Protein AF-A0A183HLI8-F1 (afdb_monomer)

Secondary structure (DSSP, 8-state):
--TTGGG---GGGS-EEGGGSTTGGG-TTT-BTTB--EE-HHHHHHHHHHHHHHHHTTHHHHHHHH-TTPPEEEEEETHHHHHHHHHHHHHTTT-SSEEEEEES--TTSB-GGGHHHHHTTEEEE--TT-SGGG--HHHHHHHHHHHHHHHHH--S-HHHHHHHHHHHHHH--TTS-----

Radius of gyration: 20.66 Å; Cα contacts (8 Å, |Δi|>4): 224; chains: 1; bounding box: 49×34×58 Å

Structure (mmCIF, N/CA/C/O backbone):
data_AF-A0A183HLI8-F1
#
_entry.id   AF-A0A183HLI8-F1
#
loop_
_atom_site.group_PDB
_atom_site.id
_atom_site.type_symbol
_atom_site.label_atom_id
_atom_site.label_alt_id
_atom_site.label_comp_id
_atom_site.label_asym_id
_atom_site.label_entity_id
_atom_site.label_seq_id
_atom_site.pdbx_PDB_ins_code
_atom_site.Cartn_x
_atom_site.Cartn_y
_atom_site.Cartn_z
_atom_site.occupancy
_atom_site.B_iso_or_equiv
_atom_site.auth_seq_id
_atom_site.auth_comp_id
_atom_site.auth_asym_id
_atom_site.auth_atom_id
_atom_site.pdbx_PDB_model_num
ATOM 1 N N . MET A 1 1 ? 21.927 22.792 -11.423 1.00 35.34 1 MET A N 1
ATOM 2 C CA . MET A 1 1 ? 20.617 22.251 -11.004 1.00 35.34 1 MET A CA 1
ATOM 3 C C . MET A 1 1 ? 20.272 21.190 -12.024 1.00 35.34 1 MET A C 1
ATOM 5 O O . MET A 1 1 ? 19.691 21.503 -13.055 1.00 35.34 1 MET A O 1
ATOM 9 N N . ASP A 1 2 ? 20.760 19.976 -11.787 1.00 31.62 2 ASP A N 1
ATOM 10 C CA . ASP A 1 2 ? 20.717 18.895 -12.766 1.00 31.62 2 ASP A CA 1
ATOM 11 C C . ASP A 1 2 ? 19.535 17.979 -12.464 1.00 31.62 2 ASP A C 1
ATOM 13 O O . ASP A 1 2 ? 19.617 17.112 -11.602 1.00 31.62 2 ASP A O 1
ATOM 17 N N . ALA A 1 3 ? 18.453 18.131 -13.229 1.00 35.38 3 ALA A N 1
ATOM 18 C CA . ALA A 1 3 ? 17.281 17.248 -13.188 1.00 35.38 3 ALA A CA 1
ATOM 19 C C . ALA A 1 3 ? 17.584 15.791 -13.614 1.00 35.38 3 ALA A C 1
ATOM 21 O O . ALA A 1 3 ? 16.695 14.948 -13.629 1.00 35.38 3 ALA A O 1
ATOM 22 N N . ILE A 1 4 ? 18.832 15.494 -13.993 1.00 35.59 4 ILE A N 1
ATOM 23 C CA . ILE A 1 4 ? 19.290 14.172 -14.441 1.00 35.59 4 ILE A CA 1
ATOM 24 C C . ILE A 1 4 ? 20.000 13.418 -13.306 1.00 35.59 4 ILE A C 1
ATOM 26 O O . ILE A 1 4 ? 20.022 12.190 -13.324 1.00 35.59 4 ILE A O 1
ATOM 30 N N . ASN A 1 5 ? 20.520 14.122 -12.292 1.00 34.91 5 ASN A N 1
ATOM 31 C CA . ASN A 1 5 ? 21.177 13.482 -11.150 1.00 34.91 5 ASN A CA 1
ATOM 32 C C . ASN A 1 5 ? 20.204 13.133 -10.010 1.00 34.91 5 ASN A C 1
ATOM 34 O O . ASN A 1 5 ? 20.600 12.451 -9.082 1.00 34.91 5 ASN A O 1
ATOM 38 N N . ASP A 1 6 ? 18.932 13.536 -10.107 1.00 37.25 6 ASP A N 1
ATOM 39 C CA . ASP A 1 6 ? 17.865 13.221 -9.133 1.00 37.25 6 ASP A CA 1
ATOM 40 C C . ASP A 1 6 ? 17.153 11.879 -9.438 1.00 37.25 6 ASP A C 1
ATOM 42 O O . ASP A 1 6 ? 16.153 11.507 -8.833 1.00 37.25 6 ASP A O 1
ATOM 46 N N . LEU A 1 7 ? 17.661 11.147 -10.437 1.00 38.25 7 LEU A N 1
ATOM 47 C CA . LEU A 1 7 ? 17.292 9.761 -10.748 1.00 38.25 7 LEU A CA 1
ATOM 48 C C . LEU A 1 7 ? 18.302 8.757 -10.176 1.00 38.25 7 LEU A C 1
ATOM 50 O O . LEU A 1 7 ? 18.148 7.550 -10.407 1.00 38.25 7 LEU A O 1
ATOM 54 N N . SER A 1 8 ? 19.319 9.214 -9.426 1.00 30.92 8 SER A N 1
ATOM 55 C CA . SER A 1 8 ? 19.922 8.343 -8.424 1.00 30.92 8 SER A CA 1
ATOM 56 C C . SER A 1 8 ? 18.816 8.048 -7.426 1.00 30.92 8 SER A C 1
ATOM 58 O O . SER A 1 8 ? 18.490 8.840 -6.552 1.00 30.92 8 SER A O 1
ATOM 60 N N . LEU A 1 9 ? 18.158 6.919 -7.653 1.00 40.84 9 LEU A N 1
ATOM 61 C CA . LEU A 1 9 ? 17.373 6.229 -6.657 1.00 40.84 9 LEU A CA 1
ATOM 62 C C . LEU A 1 9 ? 18.321 5.915 -5.498 1.00 40.84 9 LEU A C 1
ATOM 64 O O . LEU A 1 9 ? 18.858 4.811 -5.428 1.00 40.84 9 LEU A O 1
ATOM 68 N N . ASP A 1 10 ? 18.591 6.913 -4.662 1.00 38.09 10 ASP A N 1
ATOM 69 C CA . ASP A 1 10 ? 19.191 6.706 -3.360 1.00 38.09 10 ASP A CA 1
ATOM 70 C C . ASP A 1 10 ? 18.295 5.703 -2.634 1.00 38.09 10 ASP A C 1
ATOM 72 O O . ASP A 1 10 ? 17.064 5.729 -2.769 1.00 38.09 10 ASP A O 1
ATOM 76 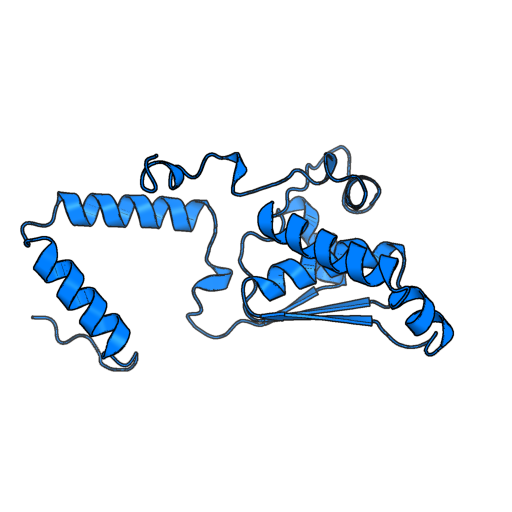N N . ASP A 1 11 ? 18.911 4.776 -1.904 1.00 46.59 11 ASP A N 1
ATOM 77 C CA . ASP A 1 11 ? 18.230 3.654 -1.249 1.00 46.59 11 ASP A CA 1
ATOM 78 C C . ASP A 1 11 ? 17.095 4.104 -0.291 1.00 46.59 11 ASP A C 1
ATOM 80 O O . ASP A 1 11 ? 16.230 3.308 0.075 1.00 46.59 11 ASP A O 1
ATOM 84 N N . GLU A 1 12 ? 17.013 5.402 0.030 1.00 48.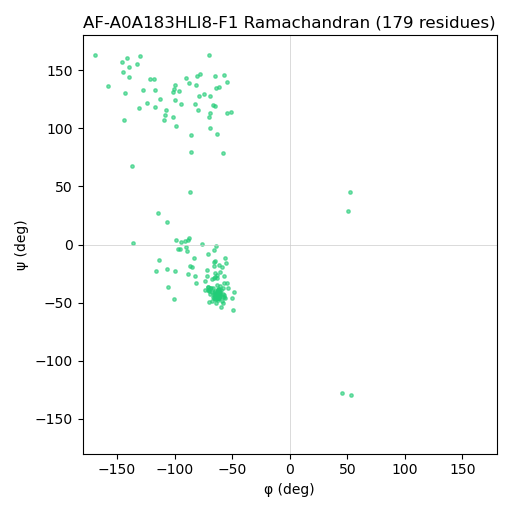03 12 GLU A N 1
ATOM 85 C CA . GLU A 1 12 ? 15.907 6.060 0.741 1.00 48.03 12 GLU A CA 1
ATOM 86 C C . GLU A 1 12 ? 14.565 6.086 -0.022 1.00 48.03 12 GLU A C 1
ATOM 88 O O . GLU A 1 12 ? 13.505 6.296 0.579 1.00 48.03 12 GLU A O 1
ATOM 93 N N . ALA A 1 13 ? 14.562 5.877 -1.343 1.00 50.50 13 ALA A N 1
ATOM 94 C CA . ALA A 1 13 ? 13.355 6.008 -2.160 1.00 50.50 13 ALA A CA 1
ATOM 95 C C . ALA A 1 13 ? 12.337 4.870 -1.947 1.00 50.50 13 ALA A C 1
ATOM 97 O O . ALA A 1 13 ? 11.146 5.056 -2.222 1.00 50.50 13 ALA A O 1
ATOM 98 N N . PHE A 1 14 ? 12.767 3.702 -1.455 1.00 54.75 14 PHE A N 1
ATOM 99 C CA . PHE A 1 14 ? 11.967 2.479 -1.589 1.00 54.75 14 PHE A CA 1
ATOM 100 C C . PHE A 1 14 ? 11.418 1.865 -0.307 1.00 54.75 14 PHE A C 1
ATOM 102 O O . PHE A 1 14 ? 10.484 1.067 -0.407 1.00 54.75 14 PHE A O 1
ATOM 109 N N . SER A 1 15 ? 11.874 2.253 0.884 1.00 57.59 15 SER A N 1
ATOM 110 C CA . SER A 1 15 ? 11.249 1.752 2.113 1.00 57.59 15 SER A CA 1
ATOM 111 C C . SER A 1 15 ? 11.488 2.629 3.336 1.00 57.59 15 SER A C 1
ATOM 113 O O . SER A 1 15 ? 12.610 3.057 3.572 1.00 57.59 15 SER A O 1
ATOM 115 N N . ILE A 1 16 ? 10.432 2.849 4.120 1.00 58.44 16 ILE A N 1
ATOM 116 C CA . ILE A 1 16 ? 10.491 3.288 5.516 1.00 58.44 16 ILE A CA 1
ATOM 117 C C . ILE A 1 16 ? 10.304 2.046 6.388 1.00 58.44 16 ILE A C 1
ATOM 119 O O . ILE A 1 16 ? 9.451 1.204 6.101 1.00 58.44 16 ILE A O 1
ATOM 123 N N . ASP A 1 17 ? 11.106 1.953 7.436 1.00 65.50 17 ASP A N 1
ATOM 124 C CA . ASP A 1 17 ? 10.947 0.981 8.509 1.00 65.50 17 ASP A CA 1
ATOM 125 C C . ASP A 1 17 ? 9.689 1.311 9.333 1.00 65.50 17 ASP A C 1
ATOM 127 O O . ASP A 1 17 ? 9.487 2.457 9.745 1.00 65.50 17 ASP A O 1
ATOM 131 N N . VAL A 1 18 ? 8.814 0.322 9.525 1.00 70.50 18 VAL A N 1
ATOM 132 C CA . VAL A 1 18 ? 7.612 0.452 10.358 1.00 70.50 18 VAL A CA 1
ATOM 133 C C . VAL A 1 18 ? 7.981 0.876 11.773 1.00 70.50 18 VAL A C 1
ATOM 135 O O . VAL A 1 18 ? 7.249 1.684 12.346 1.00 70.50 18 VAL A O 1
ATOM 138 N N . ASP A 1 19 ? 9.137 0.449 12.279 1.00 67.62 19 ASP A N 1
ATOM 139 C CA . ASP A 1 19 ? 9.614 0.775 13.624 1.00 67.62 19 ASP A CA 1
ATOM 140 C C . ASP A 1 19 ? 9.894 2.282 13.769 1.00 67.62 19 ASP A C 1
ATOM 142 O O . ASP A 1 19 ? 9.791 2.857 14.856 1.00 67.62 19 ASP A O 1
ATOM 146 N N . GLN A 1 20 ? 10.167 2.971 12.655 1.00 71.12 20 GLN A N 1
ATOM 147 C CA . GLN A 1 20 ? 10.309 4.427 12.621 1.00 71.12 20 GLN A CA 1
ATOM 148 C C . GLN A 1 20 ? 8.971 5.172 12.480 1.00 71.12 20 GLN A C 1
ATOM 150 O O . GLN A 1 20 ? 8.910 6.374 12.767 1.00 71.12 20 GLN A O 1
ATOM 155 N N . ASP A 1 21 ? 7.892 4.522 12.025 1.00 80.38 21 ASP A N 1
ATOM 156 C CA . ASP A 1 21 ? 6.598 5.189 11.865 1.00 80.38 21 ASP A CA 1
ATOM 157 C C . ASP A 1 21 ? 5.834 5.258 13.199 1.00 80.38 21 ASP A C 1
ATOM 159 O O . ASP A 1 21 ? 5.470 4.228 13.749 1.00 80.38 21 ASP A O 1
ATOM 163 N N . PRO A 1 22 ? 5.473 6.452 13.703 1.00 77.75 22 PRO A N 1
ATOM 164 C CA . PRO A 1 22 ? 4.886 6.625 15.033 1.00 77.75 22 PRO A CA 1
ATOM 165 C C . PRO A 1 22 ? 3.496 5.997 15.230 1.00 77.75 22 PRO A C 1
ATOM 167 O O . PRO A 1 22 ? 3.030 5.939 16.371 1.00 77.75 22 PRO A O 1
ATOM 170 N N . ILE A 1 23 ? 2.791 5.625 14.153 1.00 80.56 23 ILE A N 1
ATOM 171 C CA . ILE A 1 23 ? 1.462 5.000 14.227 1.00 80.56 23 ILE A CA 1
ATOM 172 C C . ILE A 1 23 ? 1.591 3.489 14.035 1.00 80.56 23 ILE A C 1
ATOM 174 O O . ILE A 1 23 ? 1.008 2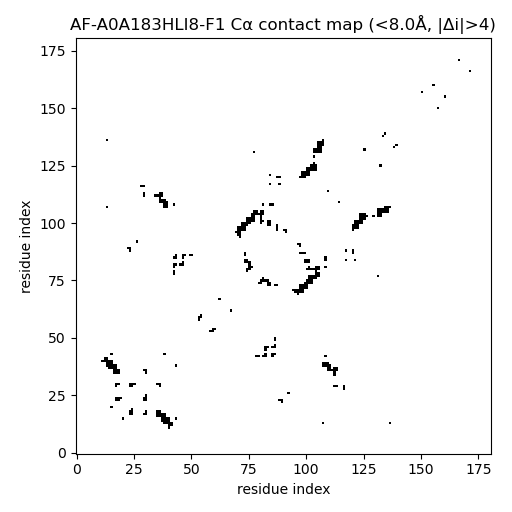.729 14.809 1.00 80.56 23 ILE A O 1
ATOM 178 N N . LEU A 1 24 ? 2.348 3.057 13.025 1.00 80.62 24 LEU A N 1
ATOM 179 C CA . LEU A 1 24 ? 2.529 1.635 12.739 1.00 80.62 24 LEU A CA 1
ATOM 180 C C . LEU A 1 24 ? 3.451 0.944 13.753 1.00 80.62 24 LEU A C 1
ATOM 182 O O . LEU A 1 24 ? 3.168 -0.199 14.088 1.00 80.62 24 LEU A O 1
ATOM 186 N N . CYS A 1 25 ? 4.450 1.626 14.326 1.00 77.31 25 CYS A N 1
ATOM 187 C CA . CYS A 1 25 ? 5.311 1.059 15.377 1.00 77.31 25 CYS A CA 1
ATOM 188 C C . CYS A 1 25 ? 4.563 0.744 16.678 1.00 77.31 25 CYS A C 1
ATOM 190 O O . CYS A 1 25 ? 5.074 0.069 17.553 1.00 77.31 25 CYS A O 1
ATOM 192 N N . ARG A 1 26 ? 3.339 1.255 16.852 1.00 78.25 26 ARG A N 1
ATOM 193 C CA . ARG A 1 26 ? 2.497 0.929 18.017 1.00 78.25 26 ARG A CA 1
ATOM 194 C C . ARG A 1 26 ? 1.615 -0.288 17.779 1.00 78.25 26 ARG A C 1
ATOM 196 O O . ARG A 1 26 ? 0.819 -0.654 18.640 1.00 78.25 26 ARG A O 1
ATOM 203 N N . ASP A 1 27 ? 1.678 -0.856 16.583 1.00 81.56 27 ASP A N 1
ATOM 204 C CA . ASP A 1 27 ? 0.879 -2.001 16.206 1.00 81.56 27 ASP A CA 1
ATOM 205 C C . ASP A 1 27 ? 1.587 -3.282 16.633 1.00 81.56 27 ASP A C 1
ATOM 207 O O . ASP A 1 27 ? 2.380 -3.817 15.875 1.00 81.56 27 ASP A O 1
ATOM 211 N N . GLU A 1 28 ? 1.268 -3.815 17.812 1.00 76.75 28 GLU A N 1
ATOM 212 C CA . GLU A 1 28 ? 1.884 -5.048 18.348 1.00 76.75 28 GLU A CA 1
ATOM 213 C C . GLU A 1 28 ? 1.776 -6.267 17.403 1.00 76.75 28 GLU A C 1
ATOM 215 O O . GLU A 1 28 ? 2.461 -7.269 17.588 1.00 76.75 28 GLU A O 1
ATOM 220 N N . LYS A 1 29 ? 0.891 -6.219 16.393 1.00 81.44 29 LYS A N 1
ATOM 221 C CA . LYS A 1 29 ? 0.750 -7.284 15.386 1.00 81.44 29 LYS A CA 1
ATOM 222 C C . LYS A 1 29 ? 1.701 -7.122 14.198 1.00 81.44 29 LYS A C 1
ATOM 224 O O . LYS A 1 29 ? 1.865 -8.078 13.444 1.00 81.44 29 LYS A O 1
ATOM 229 N N . LEU A 1 30 ? 2.252 -5.927 13.991 1.00 77.12 30 LEU A N 1
ATOM 230 C CA . LEU A 1 30 ? 3.270 -5.628 12.978 1.00 77.12 30 LEU A CA 1
ATOM 231 C C . LEU A 1 30 ? 4.655 -5.445 13.613 1.00 77.12 30 LEU A C 1
ATOM 233 O O . LEU A 1 30 ? 5.637 -5.881 13.028 1.00 77.12 30 LEU A O 1
ATOM 237 N N . ASP A 1 31 ? 4.718 -4.846 14.799 1.00 69.50 31 ASP A N 1
ATOM 238 C CA . ASP A 1 31 ? 5.923 -4.625 15.595 1.00 69.50 31 ASP A CA 1
ATOM 239 C C . ASP A 1 31 ? 6.207 -5.863 16.458 1.00 69.50 31 ASP A C 1
ATOM 241 O O . ASP A 1 31 ? 5.833 -5.954 17.631 1.00 69.50 31 ASP A O 1
ATOM 245 N N . THR A 1 32 ? 6.798 -6.883 15.830 1.00 69.00 32 THR A N 1
ATOM 246 C CA . THR A 1 32 ? 7.326 -8.046 16.553 1.00 69.00 32 THR A CA 1
ATOM 247 C C . THR A 1 32 ? 8.842 -7.915 16.689 1.00 69.00 32 THR A C 1
ATOM 249 O O . THR A 1 32 ? 9.505 -7.734 15.668 1.00 69.00 32 THR A O 1
ATOM 252 N N . PRO A 1 33 ? 9.423 -8.106 17.890 1.00 63.09 33 PRO A N 1
ATOM 253 C CA . PRO A 1 33 ? 10.838 -7.817 18.163 1.00 63.09 33 PRO A CA 1
ATOM 254 C C . PRO A 1 33 ? 11.830 -8.642 17.330 1.00 63.09 33 PRO A C 1
ATOM 256 O O . PRO A 1 33 ? 12.996 -8.277 17.217 1.00 63.09 33 PRO A O 1
ATOM 259 N N . ASP A 1 34 ? 11.370 -9.743 16.733 1.00 66.94 34 ASP A N 1
ATOM 260 C CA . ASP A 1 34 ? 12.188 -10.632 15.910 1.00 66.94 34 ASP A CA 1
ATOM 261 C C . ASP A 1 34 ? 12.067 -10.353 14.397 1.00 66.94 34 ASP A C 1
ATOM 263 O O . ASP A 1 34 ? 12.740 -11.018 13.603 1.00 66.94 34 ASP A O 1
ATOM 267 N N . LYS A 1 35 ? 11.199 -9.423 13.958 1.00 69.44 35 LYS A N 1
ATOM 268 C CA . LYS A 1 35 ? 10.926 -9.180 12.529 1.00 69.44 35 LYS A CA 1
ATOM 269 C C . LYS A 1 35 ? 10.685 -7.704 12.204 1.00 69.44 35 LYS A C 1
ATOM 271 O O . LYS A 1 35 ? 9.590 -7.192 12.399 1.00 69.44 35 LYS A O 1
ATOM 276 N N . GLU A 1 36 ? 11.668 -7.086 11.557 1.00 75.62 36 GLU A N 1
ATOM 277 C CA . GLU A 1 36 ? 11.563 -5.732 10.997 1.00 75.62 36 GLU A CA 1
ATOM 278 C C . GLU A 1 36 ? 10.558 -5.700 9.827 1.00 75.62 36 GLU A C 1
ATOM 280 O O . GLU A 1 36 ? 10.728 -6.390 8.806 1.00 75.62 36 GLU A O 1
ATOM 285 N N . VAL A 1 37 ? 9.495 -4.901 9.947 1.00 83.00 37 VAL A N 1
ATOM 286 C CA . VAL A 1 37 ? 8.532 -4.675 8.860 1.00 83.00 37 VAL A CA 1
ATOM 287 C C . VAL A 1 37 ? 8.909 -3.398 8.117 1.00 83.00 37 VAL A C 1
ATOM 289 O O . VAL A 1 37 ? 9.126 -2.354 8.707 1.00 83.00 37 VAL A O 1
ATOM 292 N N . ARG A 1 38 ? 8.948 -3.442 6.784 1.00 83.12 38 ARG A N 1
ATOM 293 C CA . ARG A 1 38 ? 9.292 -2.288 5.940 1.00 83.12 38 ARG A CA 1
ATOM 294 C C . ARG A 1 38 ? 8.153 -1.986 4.981 1.00 83.12 38 ARG A C 1
ATOM 296 O O . ARG A 1 38 ? 7.531 -2.905 4.461 1.00 83.12 38 ARG A O 1
ATOM 303 N N . VAL A 1 39 ? 7.883 -0.714 4.712 1.00 86.38 39 VAL A N 1
ATOM 304 C CA . VAL A 1 39 ? 6.793 -0.261 3.828 1.00 86.38 39 VAL A CA 1
ATOM 305 C C . VAL A 1 39 ? 7.277 0.783 2.834 1.00 86.38 39 VAL A C 1
ATOM 307 O O . VAL A 1 39 ? 8.231 1.502 3.105 1.00 86.38 39 VAL A O 1
ATOM 310 N N . HIS A 1 40 ? 6.615 0.932 1.687 1.00 86.00 40 HIS A N 1
ATOM 311 C CA . HIS A 1 40 ? 7.042 1.913 0.685 1.00 86.00 40 HIS A CA 1
ATOM 312 C C . HIS A 1 40 ? 6.922 3.361 1.194 1.00 86.00 40 HIS A C 1
ATOM 314 O O . HIS A 1 40 ? 5.817 3.867 1.411 1.00 86.00 40 HIS A O 1
ATOM 320 N N . CYS A 1 41 ? 8.051 4.077 1.256 1.00 84.81 41 CYS A N 1
ATOM 321 C CA . CYS A 1 41 ? 8.167 5.438 1.797 1.00 84.81 41 CYS A CA 1
ATOM 322 C C . CYS A 1 41 ? 7.115 6.412 1.238 1.00 84.81 41 CYS A C 1
ATOM 324 O O . CYS A 1 41 ? 6.319 7.000 1.975 1.00 84.81 41 CYS A O 1
ATOM 326 N N . GLY A 1 42 ? 7.070 6.542 -0.093 1.00 86.00 42 GLY A N 1
ATOM 327 C CA . GLY A 1 42 ? 6.133 7.444 -0.768 1.00 86.00 42 GLY A CA 1
ATOM 328 C C . GLY A 1 42 ? 4.661 7.111 -0.504 1.00 86.00 42 GLY A C 1
ATOM 329 O O . GLY A 1 42 ? 3.870 8.009 -0.225 1.00 86.00 42 GLY A O 1
ATOM 330 N N . MET A 1 43 ? 4.294 5.824 -0.521 1.00 91.06 43 MET A N 1
ATOM 331 C CA . MET A 1 43 ? 2.912 5.395 -0.302 1.00 91.06 43 MET A CA 1
ATOM 332 C C . MET A 1 43 ? 2.485 5.611 1.150 1.00 91.06 43 MET A C 1
ATOM 334 O O . MET A 1 43 ? 1.365 6.065 1.382 1.00 91.06 43 MET A O 1
ATOM 338 N N . LEU A 1 44 ? 3.377 5.357 2.115 1.00 90.06 44 LEU A N 1
ATOM 339 C CA . LEU A 1 44 ? 3.119 5.625 3.530 1.00 90.06 44 LEU A CA 1
ATOM 340 C C . LEU A 1 44 ? 2.897 7.123 3.770 1.00 90.06 44 LEU A C 1
ATOM 342 O O . LEU A 1 44 ? 1.926 7.506 4.423 1.00 90.06 44 LEU A O 1
ATOM 346 N N . ARG A 1 45 ? 3.743 7.988 3.192 1.00 90.81 45 ARG A N 1
ATOM 347 C CA .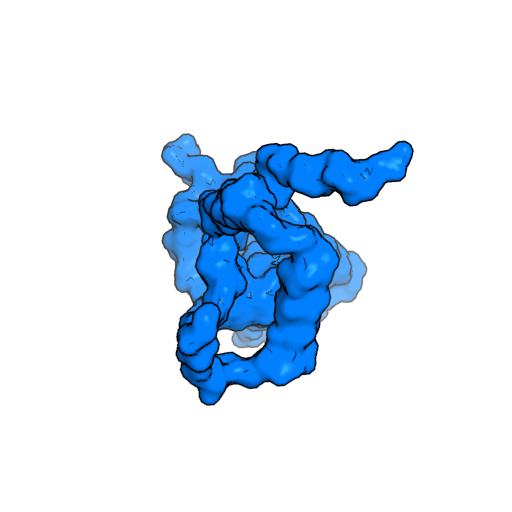 ARG A 1 45 ? 3.567 9.449 3.273 1.00 90.81 45 ARG A CA 1
ATOM 348 C C . ARG A 1 45 ? 2.214 9.888 2.709 1.00 90.81 45 ARG A C 1
ATOM 350 O O . ARG A 1 45 ? 1.519 10.674 3.352 1.00 90.81 45 ARG A O 1
ATOM 357 N N . SER A 1 46 ? 1.807 9.360 1.553 1.00 94.31 46 SER A N 1
ATOM 358 C CA . SER A 1 46 ? 0.488 9.650 0.976 1.00 94.31 46 SER A CA 1
ATOM 359 C C . SER A 1 46 ? -0.661 9.143 1.853 1.00 94.31 46 SER A C 1
ATOM 361 O O . SER A 1 46 ? -1.635 9.866 2.051 1.00 94.31 46 SER A O 1
ATOM 363 N N . ALA A 1 47 ? -0.545 7.943 2.424 1.00 95.38 47 ALA A N 1
ATOM 364 C CA . ALA A 1 47 ? -1.558 7.386 3.319 1.00 95.38 47 ALA A CA 1
ATOM 365 C C . ALA A 1 47 ? -1.724 8.246 4.581 1.00 95.38 47 ALA A C 1
ATOM 367 O O . ALA A 1 47 ? -2.846 8.570 4.967 1.00 95.38 47 ALA A O 1
ATOM 368 N N . ARG A 1 48 ? -0.612 8.698 5.175 1.00 92.56 48 ARG A N 1
ATOM 369 C CA . ARG A 1 48 ? -0.623 9.622 6.317 1.00 92.56 48 ARG A CA 1
ATOM 370 C C . ARG A 1 48 ? -1.267 10.953 5.967 1.00 92.56 48 ARG A C 1
ATOM 372 O O . ARG A 1 48 ? -2.097 11.432 6.726 1.00 92.56 48 ARG A O 1
ATOM 379 N N . TYR A 1 49 ? -0.934 11.528 4.815 1.00 95.38 49 TYR A N 1
ATOM 380 C CA . TYR A 1 49 ? -1.555 12.772 4.367 1.00 95.38 49 TYR A CA 1
ATOM 381 C C . TYR A 1 49 ? -3.085 12.653 4.293 1.00 95.38 49 TYR A C 1
ATOM 383 O O . TYR A 1 49 ? -3.802 13.503 4.821 1.00 95.38 49 TYR A O 1
ATOM 391 N N . VAL A 1 50 ? -3.588 11.559 3.712 1.00 96.12 50 VAL A N 1
ATOM 392 C CA . VAL A 1 50 ? -5.031 11.284 3.663 1.00 96.12 50 VAL A CA 1
ATOM 393 C C . VAL A 1 50 ? -5.607 11.119 5.071 1.00 96.12 50 VAL A C 1
ATOM 395 O O . VAL A 1 50 ? -6.630 11.727 5.382 1.00 96.12 50 VAL A O 1
ATOM 398 N N . LEU A 1 51 ? -4.948 10.353 5.944 1.00 94.56 51 LEU A N 1
ATOM 399 C CA . LEU A 1 51 ? -5.378 10.159 7.330 1.00 94.56 51 LEU A CA 1
ATOM 400 C C . LEU A 1 51 ? -5.495 11.484 8.097 1.00 94.56 51 LEU A C 1
ATOM 402 O O . LEU A 1 51 ? -6.491 11.710 8.783 1.00 94.56 51 LEU A O 1
ATOM 406 N N . GLU A 1 52 ? -4.509 12.368 7.961 1.00 94.62 52 GLU A N 1
ATOM 407 C CA . GLU A 1 52 ? -4.502 13.669 8.628 1.00 94.62 52 GLU A CA 1
ATOM 408 C C . GLU A 1 52 ? -5.632 14.572 8.122 1.00 94.62 52 GLU A C 1
ATOM 410 O O . GLU A 1 52 ? -6.318 15.199 8.928 1.00 94.62 52 GLU A O 1
ATOM 415 N N . ILE A 1 53 ? -5.925 14.570 6.817 1.00 96.31 53 ILE A N 1
ATOM 416 C CA . ILE A 1 53 ? -7.094 15.280 6.271 1.00 96.31 53 ILE A CA 1
ATOM 417 C C . ILE A 1 53 ? -8.394 14.721 6.854 1.00 96.31 53 ILE A C 1
ATOM 419 O O . ILE A 1 53 ? -9.272 15.486 7.264 1.00 96.31 53 ILE A O 1
ATOM 423 N N . LEU A 1 54 ? -8.537 13.395 6.898 1.00 94.38 54 LEU A N 1
ATOM 424 C CA . LEU A 1 54 ? -9.737 12.739 7.417 1.00 94.38 54 LEU A CA 1
ATOM 425 C C . LEU A 1 54 ? -9.966 13.056 8.905 1.00 94.38 54 LEU A C 1
ATOM 427 O O . LEU A 1 54 ? -11.110 13.273 9.317 1.00 94.38 54 LEU A O 1
ATOM 431 N N . ARG A 1 55 ? -8.886 13.127 9.694 1.00 92.19 55 ARG A N 1
ATOM 432 C CA . ARG A 1 55 ? -8.904 13.521 11.111 1.00 92.19 55 ARG A CA 1
ATOM 433 C C . ARG A 1 55 ? -9.213 15.001 11.299 1.00 92.19 55 ARG A C 1
ATOM 435 O O . ARG A 1 55 ? -10.114 15.330 12.066 1.00 92.19 55 ARG A O 1
ATOM 442 N N . ALA A 1 56 ? -8.524 15.884 10.576 1.00 95.12 56 ALA A N 1
ATOM 443 C CA . ALA A 1 56 ? -8.707 17.332 10.681 1.00 95.12 56 ALA A CA 1
ATOM 444 C C . ALA A 1 56 ? -10.156 17.751 10.393 1.00 95.12 56 ALA A C 1
ATOM 446 O O . ALA A 1 56 ? -10.703 18.619 11.069 1.00 95.12 56 ALA A O 1
ATOM 447 N N . ASN A 1 57 ? -10.803 17.078 9.439 1.00 95.50 57 ASN A N 1
ATOM 448 C CA . ASN A 1 57 ? -12.201 17.322 9.084 1.00 95.50 57 ASN A CA 1
ATOM 449 C C . ASN A 1 57 ? -13.205 16.502 9.917 1.00 95.50 57 ASN A C 1
ATOM 451 O O . ASN A 1 57 ? -14.402 16.550 9.639 1.00 95.50 57 ASN A O 1
ATOM 455 N N . ARG A 1 58 ? -12.744 15.724 10.911 1.00 93.00 58 ARG A N 1
ATOM 456 C CA . ARG A 1 58 ? -13.560 14.826 11.755 1.00 93.00 58 ARG A CA 1
ATOM 457 C C . ARG A 1 58 ? -14.482 13.890 10.965 1.00 93.00 58 ARG A C 1
ATOM 459 O O . ARG A 1 58 ? -15.532 13.475 11.453 1.00 93.00 58 ARG A O 1
ATOM 466 N N . ILE A 1 59 ? -14.083 13.525 9.746 1.00 93.12 59 ILE A N 1
ATOM 467 C CA . ILE A 1 59 ? -14.894 12.688 8.851 1.00 93.12 59 ILE A CA 1
ATOM 468 C C . ILE A 1 59 ? -15.080 11.307 9.474 1.00 93.12 59 ILE A C 1
ATOM 470 O O . ILE A 1 59 ? -16.185 10.776 9.502 1.00 93.12 59 ILE A O 1
ATOM 474 N N . LEU A 1 60 ? -14.005 10.747 10.027 1.00 90.12 60 LEU A N 1
ATOM 475 C CA . LEU A 1 60 ? -14.012 9.404 10.598 1.00 90.12 60 LEU A CA 1
ATOM 476 C C . LEU A 1 60 ? -14.882 9.303 11.861 1.00 90.12 60 LEU A C 1
ATOM 478 O O . LEU A 1 60 ? -15.636 8.345 12.017 1.00 90.12 60 LEU A O 1
ATOM 482 N N . GLU A 1 61 ? -14.823 10.309 12.738 1.00 89.62 61 GLU A N 1
ATOM 483 C CA . GLU A 1 61 ? -15.680 10.394 13.930 1.00 89.62 61 GLU A CA 1
ATOM 484 C C . GLU A 1 61 ? -17.151 10.561 13.538 1.00 89.62 61 GLU A C 1
ATOM 486 O O . GLU A 1 61 ? -18.017 9.852 14.053 1.00 89.62 61 GLU A O 1
ATOM 491 N N . GLY A 1 62 ? -17.429 11.440 12.568 1.00 90.62 62 GLY A N 1
ATOM 492 C CA . GLY A 1 62 ? -18.775 11.648 12.042 1.00 90.62 62 GLY A CA 1
ATOM 493 C C . GLY A 1 62 ? -19.368 10.385 11.412 1.00 90.62 62 GLY A C 1
ATOM 494 O O . GLY A 1 62 ? -20.535 10.071 11.650 1.00 90.62 62 GLY A O 1
ATOM 495 N N . LEU A 1 63 ? -18.567 9.622 10.660 1.00 89.94 63 LEU A N 1
ATOM 496 C CA . LEU A 1 63 ? -18.982 8.335 10.095 1.00 89.94 63 LEU A CA 1
ATOM 497 C C . LEU A 1 63 ? -19.286 7.312 11.191 1.00 89.94 63 LEU A C 1
ATOM 499 O O . LEU A 1 63 ? -20.334 6.676 11.134 1.00 89.94 63 LEU A O 1
ATOM 503 N N . LYS A 1 64 ? -18.432 7.209 12.215 1.00 87.31 64 LYS A N 1
ATOM 504 C CA . LYS A 1 64 ? -18.631 6.285 13.342 1.00 87.31 64 LYS A CA 1
ATOM 505 C C . LYS A 1 64 ? -19.899 6.593 14.136 1.00 87.31 64 LYS A C 1
ATOM 507 O O . LYS A 1 64 ? -20.600 5.678 14.548 1.00 87.31 64 LYS A O 1
ATOM 512 N N . MET A 1 65 ? -20.209 7.874 14.334 1.00 90.38 65 MET A N 1
ATOM 513 C CA . MET A 1 65 ? -21.439 8.287 15.014 1.00 90.38 65 MET A CA 1
ATOM 514 C C . MET A 1 65 ? -22.691 8.022 14.176 1.00 90.38 65 MET A C 1
ATOM 516 O O . MET A 1 65 ? -23.725 7.645 14.720 1.00 90.38 65 MET A O 1
ATOM 520 N N . LYS A 1 66 ? -22.620 8.259 12.862 1.00 93.56 66 LYS A N 1
ATOM 521 C CA . LYS A 1 66 ? -23.783 8.157 11.974 1.00 93.56 66 LYS A CA 1
ATOM 522 C C . LYS A 1 66 ? -24.084 6.719 11.550 1.00 93.56 66 LYS A C 1
ATOM 524 O O . LYS A 1 66 ? -25.247 6.380 11.358 1.00 93.56 66 LYS A O 1
ATOM 529 N N . TYR A 1 67 ? -23.049 5.898 11.397 1.00 91.56 67 TYR A N 1
ATOM 530 C CA . TYR A 1 67 ? -23.125 4.535 10.879 1.00 91.56 67 TYR A CA 1
ATOM 531 C C . TYR A 1 67 ? -22.242 3.586 11.712 1.00 91.56 67 TYR A C 1
ATOM 533 O O . TYR A 1 67 ? -21.231 3.094 11.210 1.00 91.56 67 TYR A O 1
ATOM 541 N N . PRO A 1 68 ? -22.590 3.333 12.987 1.00 88.62 68 PRO A N 1
ATOM 542 C CA . PRO A 1 68 ? -21.743 2.564 13.904 1.00 88.62 68 PRO A CA 1
ATOM 543 C C . PRO A 1 68 ? -21.526 1.107 13.470 1.00 88.62 68 PRO A C 1
ATOM 545 O O . PRO A 1 68 ? -20.469 0.549 13.746 1.00 88.62 68 PRO A O 1
ATOM 548 N N . ASP A 1 69 ? -22.491 0.519 12.758 1.00 90.94 69 ASP A N 1
ATOM 549 C CA . ASP A 1 69 ? -22.463 -0.890 12.338 1.00 90.94 69 ASP A CA 1
ATOM 550 C C . ASP A 1 69 ? -21.890 -1.099 10.924 1.00 90.94 69 ASP A C 1
ATOM 552 O O . ASP A 1 69 ? -21.880 -2.217 10.408 1.00 90.94 69 ASP A O 1
ATOM 556 N N . PHE A 1 70 ? -21.449 -0.029 10.254 1.00 91.69 70 PHE A N 1
ATOM 557 C CA . PHE A 1 70 ? -20.943 -0.116 8.886 1.00 91.69 70 PHE A CA 1
ATOM 558 C C . PHE A 1 70 ? -19.451 -0.440 8.860 1.00 91.69 70 PHE A C 1
ATOM 560 O O . PHE A 1 70 ? -18.645 0.148 9.579 1.00 91.69 70 PHE A O 1
ATOM 567 N N . THR A 1 71 ? -19.073 -1.319 7.937 1.00 92.12 71 THR A N 1
ATOM 568 C CA . THR A 1 71 ? -17.672 -1.594 7.620 1.00 92.12 71 THR A CA 1
ATOM 569 C C . THR A 1 71 ? -17.077 -0.451 6.811 1.00 92.12 71 THR A C 1
ATOM 571 O O . THR A 1 71 ? -17.620 -0.062 5.774 1.00 92.12 71 THR A O 1
ATOM 574 N N . ILE A 1 72 ? -15.920 0.053 7.241 1.00 93.56 72 ILE A N 1
ATOM 575 C CA . ILE A 1 72 ? -15.148 1.000 6.435 1.00 93.56 72 ILE A CA 1
ATOM 576 C C . ILE A 1 72 ? -14.396 0.222 5.358 1.00 93.56 72 ILE A C 1
ATOM 578 O O . ILE A 1 72 ? -13.678 -0.732 5.651 1.00 93.56 72 ILE A O 1
ATOM 582 N N . VAL A 1 73 ? -14.550 0.644 4.106 1.00 95.94 73 VAL A N 1
ATOM 583 C CA . VAL A 1 73 ? -13.856 0.037 2.972 1.00 95.94 73 VAL A CA 1
ATOM 584 C C . VAL A 1 73 ? -12.940 1.065 2.329 1.00 95.94 73 VAL A C 1
ATOM 586 O O . VAL A 1 73 ? -13.395 2.086 1.814 1.00 95.94 73 VAL A O 1
ATOM 589 N N . CYS A 1 74 ? -11.642 0.783 2.337 1.00 96.94 74 CYS A N 1
ATOM 590 C CA . CYS A 1 74 ? -10.663 1.511 1.547 1.00 96.94 74 CYS A CA 1
ATOM 591 C C . CYS A 1 74 ? -10.520 0.841 0.177 1.00 96.94 74 CYS A C 1
ATOM 593 O O . CYS A 1 74 ? -10.576 -0.379 0.048 1.00 96.94 74 CYS A O 1
ATOM 595 N N . CYS A 1 75 ? -10.331 1.625 -0.876 1.00 97.62 75 CYS A N 1
ATOM 596 C CA . CYS A 1 75 ? -10.027 1.074 -2.189 1.00 97.62 75 CYS A CA 1
ATOM 597 C C . CYS A 1 75 ? -9.083 1.992 -2.954 1.00 97.62 75 CYS A C 1
ATOM 599 O O . CYS A 1 75 ? -8.986 3.188 -2.672 1.00 97.62 75 CYS A O 1
ATOM 601 N N . GLY A 1 76 ? -8.375 1.422 -3.920 1.00 97.31 76 GLY A N 1
ATOM 602 C CA . GLY A 1 76 ? -7.487 2.176 -4.790 1.00 97.31 76 GLY A CA 1
ATOM 603 C C . GLY A 1 76 ? -7.007 1.340 -5.964 1.00 97.31 76 GLY A C 1
ATOM 604 O O . GLY A 1 76 ? -7.095 0.115 -5.932 1.00 97.31 76 GLY A O 1
ATOM 605 N N . HIS A 1 77 ? -6.493 2.013 -6.991 1.00 95.81 77 HIS A N 1
ATOM 606 C CA . HIS A 1 77 ? -5.910 1.395 -8.181 1.00 95.81 77 HIS A CA 1
ATOM 607 C C . HIS A 1 77 ? -4.428 1.762 -8.320 1.00 95.81 77 HIS A C 1
ATOM 609 O O . HIS A 1 77 ? -4.053 2.907 -8.047 1.00 95.81 77 HIS A O 1
ATOM 615 N N . SER A 1 78 ? -3.596 0.822 -8.778 1.00 93.88 78 SER A N 1
ATOM 616 C CA . SER A 1 78 ? -2.163 1.021 -9.012 1.00 93.88 78 SER A CA 1
ATOM 617 C C . SER A 1 78 ? -1.475 1.592 -7.761 1.00 93.88 78 SER A C 1
ATOM 619 O O . SER A 1 78 ? -1.693 1.087 -6.661 1.00 93.88 78 SER A O 1
ATOM 621 N N . LEU A 1 79 ? -0.702 2.676 -7.873 1.00 92.25 79 LEU A N 1
ATOM 622 C CA . LEU A 1 79 ? -0.103 3.371 -6.725 1.00 92.25 79 LEU A CA 1
ATOM 623 C C . LEU A 1 79 ? -1.123 3.658 -5.605 1.00 92.25 79 LEU A C 1
ATOM 625 O O . LEU A 1 79 ? -0.830 3.454 -4.428 1.00 92.25 79 LEU A O 1
ATOM 629 N N . GLY A 1 80 ? -2.340 4.071 -5.968 1.00 95.56 80 GLY A N 1
ATOM 630 C CA . GLY A 1 80 ? -3.415 4.342 -5.016 1.00 95.56 80 GLY A CA 1
ATOM 631 C C . GLY A 1 80 ? -3.887 3.100 -4.259 1.00 95.56 80 GLY A C 1
ATOM 632 O O . GLY A 1 80 ? -4.322 3.221 -3.120 1.00 95.56 80 GLY A O 1
ATOM 633 N N . ALA A 1 81 ? -3.761 1.905 -4.838 1.00 96.06 81 ALA A N 1
ATOM 634 C CA . ALA A 1 81 ? -4.056 0.645 -4.154 1.00 96.06 81 ALA A CA 1
ATOM 635 C C . ALA A 1 81 ? -3.042 0.357 -3.035 1.00 96.06 81 ALA A C 1
ATOM 637 O O . ALA A 1 81 ? -3.414 -0.101 -1.954 1.00 96.06 81 ALA A O 1
ATOM 638 N N . GLY A 1 82 ? -1.768 0.691 -3.267 1.00 94.12 82 GLY A N 1
ATOM 639 C CA . GLY A 1 82 ? -0.729 0.636 -2.239 1.00 94.12 82 GLY A CA 1
ATOM 640 C C . GLY A 1 82 ? -0.974 1.637 -1.110 1.00 94.12 82 GLY A C 1
ATOM 641 O O . GLY A 1 82 ? -0.908 1.284 0.065 1.00 94.12 82 GLY A O 1
ATOM 642 N N . VAL A 1 83 ? -1.370 2.865 -1.457 1.00 96.62 83 VAL A N 1
ATOM 643 C CA . VAL A 1 83 ? -1.770 3.886 -0.473 1.00 96.62 83 VAL A CA 1
ATOM 644 C C . VAL A 1 83 ? -2.993 3.437 0.333 1.00 96.62 83 VAL A C 1
ATOM 646 O O . VAL A 1 83 ? -2.981 3.542 1.556 1.00 96.62 83 VAL A O 1
ATOM 649 N N . ALA A 1 84 ? -4.028 2.899 -0.319 1.00 97.69 84 ALA A N 1
ATOM 650 C CA . ALA A 1 84 ? -5.232 2.394 0.344 1.00 97.69 84 ALA A CA 1
ATOM 651 C C . ALA A 1 84 ? -4.921 1.234 1.301 1.00 97.69 84 ALA A C 1
ATOM 653 O O . ALA A 1 84 ? -5.477 1.170 2.397 1.00 97.69 84 ALA A O 1
ATOM 654 N N . THR A 1 85 ? -3.990 0.358 0.918 1.00 96.00 85 THR A N 1
ATOM 655 C CA . THR A 1 85 ? -3.492 -0.734 1.763 1.00 96.00 85 THR A CA 1
ATOM 656 C C . THR A 1 85 ? -2.870 -0.198 3.051 1.00 96.00 85 THR A C 1
ATOM 658 O O . THR A 1 85 ? -3.312 -0.560 4.140 1.00 96.00 85 THR A O 1
ATOM 661 N N . LEU A 1 86 ? -1.909 0.724 2.950 1.00 94.69 86 LEU A N 1
ATOM 662 C CA . LEU A 1 86 ? -1.256 1.300 4.131 1.00 94.69 86 LEU A CA 1
ATOM 663 C C . LEU A 1 86 ? -2.218 2.155 4.966 1.00 94.69 86 LEU A C 1
ATOM 665 O O . LEU A 1 86 ? -2.188 2.094 6.191 1.00 94.69 86 LEU A O 1
ATOM 669 N N . LEU A 1 87 ? -3.125 2.898 4.327 1.00 96.00 87 LEU A N 1
ATOM 670 C CA . LEU A 1 87 ? -4.172 3.649 5.023 1.00 96.00 87 LEU A CA 1
ATOM 671 C C . LEU A 1 87 ? -5.080 2.723 5.842 1.00 96.00 87 LEU A C 1
ATOM 673 O O . LEU A 1 87 ? -5.442 3.059 6.966 1.00 96.00 87 LEU A O 1
ATOM 677 N N . THR A 1 88 ? -5.410 1.546 5.311 1.00 96.38 88 THR A N 1
ATOM 678 C CA . THR A 1 88 ? -6.202 0.534 6.026 1.00 96.38 88 THR A CA 1
ATOM 679 C C . THR A 1 88 ? -5.467 0.035 7.265 1.00 96.38 88 THR A C 1
ATOM 681 O O . THR A 1 88 ? -6.062 -0.027 8.339 1.00 96.38 88 THR A O 1
ATOM 684 N N . LEU A 1 89 ? -4.165 -0.251 7.147 1.00 93.75 89 LEU A N 1
ATOM 685 C CA . LEU A 1 89 ? -3.331 -0.653 8.285 1.00 93.75 89 LEU A CA 1
ATOM 686 C C . LEU A 1 89 ? -3.212 0.451 9.347 1.00 93.75 89 LEU A C 1
ATOM 688 O O . LEU A 1 89 ? -3.206 0.147 10.532 1.00 93.75 89 LEU A O 1
ATOM 692 N N . LEU A 1 90 ? -3.188 1.724 8.950 1.00 93.31 90 LEU A N 1
ATOM 693 C CA . LEU A 1 90 ? -3.212 2.849 9.892 1.00 93.31 90 LEU A CA 1
ATOM 694 C C . LEU A 1 90 ? -4.579 3.007 10.583 1.00 93.31 90 LEU A C 1
ATOM 696 O O . LEU A 1 90 ? -4.655 3.379 11.753 1.00 93.31 90 LEU A O 1
ATOM 700 N N . LEU A 1 91 ? -5.677 2.756 9.864 1.00 93.44 91 LEU A N 1
ATOM 701 C CA . LEU A 1 91 ? -7.039 2.946 10.370 1.00 93.44 91 LEU A CA 1
ATOM 702 C C . LEU A 1 91 ? -7.547 1.777 11.221 1.00 93.44 91 LEU A C 1
ATOM 704 O O . LE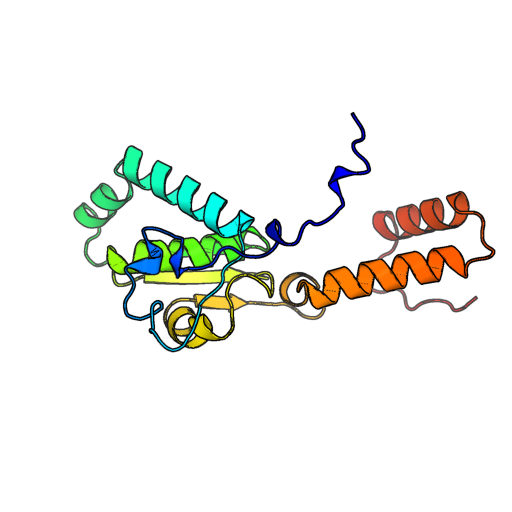U A 1 91 ? -8.375 2.011 12.107 1.00 93.44 91 LEU A O 1
ATOM 708 N N . LYS A 1 92 ? -7.058 0.547 11.007 1.00 91.50 92 LYS A N 1
ATOM 709 C CA . LYS A 1 92 ? -7.566 -0.662 11.688 1.00 91.50 92 LYS A CA 1
ATOM 710 C C . LYS A 1 92 ? -7.500 -0.587 13.217 1.00 91.50 92 LYS A C 1
ATOM 712 O O . LYS A 1 92 ? -8.312 -1.208 13.892 1.00 91.50 92 LYS A O 1
ATOM 717 N N . GLN A 1 93 ? -6.569 0.196 13.773 1.00 84.19 93 GLN A N 1
ATOM 718 C CA . GLN A 1 93 ? -6.449 0.389 15.223 1.00 84.19 93 GLN A CA 1
ATOM 719 C C . GLN A 1 93 ? -7.646 1.155 15.813 1.00 84.19 93 GLN A C 1
ATOM 721 O O . GLN A 1 93 ? -7.999 0.971 16.972 1.00 84.19 93 GLN A O 1
ATOM 726 N N . SER A 1 94 ? -8.277 2.031 15.024 1.00 85.38 94 SER A N 1
ATOM 727 C CA . SER A 1 94 ? -9.386 2.894 15.465 1.00 85.38 94 SER A CA 1
ATOM 728 C C . SER A 1 94 ? -10.753 2.458 14.921 1.00 85.38 94 SER A C 1
ATOM 730 O O . SER A 1 94 ? -11.794 2.826 15.484 1.00 85.38 94 SER A O 1
ATOM 732 N N . PHE A 1 95 ? -10.752 1.683 13.832 1.00 84.81 95 PHE A N 1
ATOM 733 C CA . PHE A 1 95 ? -11.938 1.279 13.087 1.00 84.81 95 PHE A CA 1
ATOM 734 C C . PHE A 1 95 ? -11.934 -0.226 12.836 1.00 84.81 95 PHE A C 1
ATOM 736 O O . PHE A 1 95 ? -11.069 -0.753 12.144 1.00 84.81 95 PHE A O 1
ATOM 743 N N . SER A 1 96 ? -12.942 -0.901 13.385 1.00 83.75 96 SER A N 1
ATOM 744 C CA . SER A 1 96 ? -13.241 -2.306 13.131 1.00 83.75 96 SER A CA 1
ATOM 745 C C . SER A 1 96 ? -14.766 -2.467 13.102 1.00 83.75 96 SER A C 1
ATOM 747 O O . SER A 1 96 ? -15.412 -1.970 14.029 1.00 83.75 96 SER A O 1
ATOM 749 N N . PRO A 1 97 ? -15.353 -3.113 12.078 1.00 90.31 97 PRO A N 1
ATOM 750 C CA . PRO A 1 97 ? -14.686 -3.791 10.961 1.00 90.31 97 PRO A CA 1
ATOM 751 C C . PRO A 1 97 ? -14.154 -2.832 9.873 1.00 90.31 97 PRO A C 1
ATOM 753 O O . PRO A 1 97 ? -14.756 -1.798 9.577 1.00 90.31 97 PRO A O 1
ATOM 756 N N . ILE A 1 98 ? -13.026 -3.197 9.248 1.00 94.94 98 ILE A N 1
ATOM 757 C CA . ILE A 1 98 ? -12.408 -2.469 8.125 1.00 94.94 98 ILE A CA 1
ATOM 758 C C . ILE A 1 98 ? -11.872 -3.447 7.069 1.00 94.94 98 ILE A C 1
ATOM 760 O O . ILE A 1 98 ? -11.384 -4.521 7.420 1.00 94.94 98 ILE A O 1
ATOM 764 N N . GLN A 1 99 ? -11.955 -3.088 5.785 1.00 96.88 99 GLN A N 1
ATOM 765 C CA . GLN A 1 99 ? -11.401 -3.864 4.667 1.00 96.88 99 GLN A CA 1
ATOM 766 C C . GLN A 1 99 ? -10.783 -2.964 3.590 1.00 96.88 99 GLN A C 1
ATOM 768 O O . GLN A 1 99 ? -11.112 -1.783 3.484 1.00 96.88 99 GLN A O 1
ATOM 773 N N . CYS A 1 100 ? -9.917 -3.539 2.758 1.00 98.00 100 CYS A N 1
ATOM 774 C CA . CYS A 1 100 ? -9.310 -2.886 1.606 1.00 98.00 100 CYS A CA 1
ATOM 775 C C . CYS A 1 100 ? -9.493 -3.714 0.333 1.00 98.00 100 CYS A C 1
ATOM 777 O O . CYS A 1 100 ? -9.180 -4.903 0.324 1.00 98.00 100 CYS A O 1
ATOM 779 N N . PHE A 1 101 ? -9.908 -3.070 -0.758 1.00 98.12 101 PHE A N 1
ATOM 780 C CA . PHE A 1 101 ? -9.856 -3.636 -2.107 1.00 98.12 101 PHE A CA 1
ATOM 781 C C . PHE A 1 101 ? -8.784 -2.922 -2.930 1.00 98.12 101 PHE A C 1
ATOM 783 O O . PHE A 1 101 ? -8.941 -1.766 -3.337 1.00 98.12 101 PHE A O 1
ATOM 790 N N . ALA A 1 102 ? -7.677 -3.619 -3.159 1.00 97.50 102 ALA A N 1
ATOM 791 C CA . ALA A 1 102 ? -6.503 -3.104 -3.838 1.00 97.50 102 ALA A CA 1
ATOM 792 C C . ALA A 1 102 ? -6.474 -3.600 -5.290 1.00 97.50 102 ALA A C 1
ATOM 794 O O . ALA A 1 102 ? -6.238 -4.776 -5.551 1.00 97.50 102 ALA A O 1
ATOM 795 N N . PHE A 1 103 ? -6.697 -2.713 -6.257 1.00 96.94 103 PHE A N 1
ATOM 796 C CA . PHE A 1 103 ? -6.663 -3.058 -7.679 1.00 96.94 103 PHE A CA 1
ATOM 797 C C . PHE A 1 103 ? -5.278 -2.777 -8.254 1.00 96.94 103 PHE A C 1
ATOM 799 O O . PHE A 1 103 ? -4.804 -1.645 -8.219 1.00 96.94 103 PHE A O 1
ATOM 806 N N . SER A 1 104 ? -4.624 -3.798 -8.791 1.00 94.69 104 SER A N 1
ATOM 807 C CA . SER A 1 104 ? -3.279 -3.723 -9.357 1.00 94.69 104 SER A CA 1
ATOM 808 C C . SER A 1 104 ? -2.244 -3.091 -8.411 1.00 94.69 104 SER A C 1
ATOM 810 O O . SER A 1 104 ? -1.500 -2.208 -8.840 1.00 94.69 104 SER A O 1
ATOM 812 N N . PRO A 1 105 ? -2.192 -3.460 -7.112 1.00 92.00 105 PRO A N 1
ATOM 813 C CA . PRO A 1 105 ? -1.255 -2.835 -6.189 1.00 92.00 105 PRO A CA 1
ATOM 814 C C . PRO A 1 105 ? 0.195 -3.144 -6.580 1.00 92.00 105 PRO A C 1
ATOM 816 O O . PRO A 1 105 ? 0.471 -4.256 -7.029 1.00 92.00 105 PRO A O 1
ATOM 819 N N . PRO A 1 106 ? 1.133 -2.200 -6.386 1.00 88.56 106 PRO A N 1
ATOM 820 C CA . PRO A 1 106 ? 2.557 -2.462 -6.548 1.00 88.56 106 PRO A CA 1
ATOM 821 C C . PRO A 1 106 ? 3.027 -3.606 -5.644 1.00 88.56 106 PRO A C 1
ATOM 823 O O . PRO A 1 106 ? 2.565 -3.737 -4.513 1.00 88.56 106 PRO A O 1
ATOM 826 N N . GLY A 1 107 ? 3.993 -4.401 -6.103 1.00 82.69 107 GLY A N 1
ATOM 827 C CA . GLY A 1 107 ? 4.538 -5.518 -5.318 1.00 82.69 107 GLY A CA 1
ATOM 828 C C . GLY A 1 107 ? 5.395 -5.096 -4.117 1.00 82.69 107 GLY A C 1
ATOM 829 O O . GLY A 1 107 ? 5.788 -5.935 -3.316 1.00 82.69 107 GLY A O 1
ATOM 830 N N . CYS A 1 108 ? 5.700 -3.804 -3.982 1.00 83.19 108 CYS A N 1
ATOM 831 C CA . CYS A 1 108 ? 6.614 -3.247 -2.983 1.00 83.19 108 CYS A CA 1
ATOM 832 C C . CYS A 1 108 ? 5.925 -2.482 -1.838 1.00 83.19 108 CYS A C 1
ATOM 834 O O . CYS A 1 108 ? 6.571 -1.668 -1.188 1.00 83.19 108 CYS A O 1
ATOM 836 N N . VAL A 1 109 ? 4.625 -2.692 -1.595 1.00 86.62 109 VAL A N 1
ATOM 837 C CA . VAL A 1 109 ? 3.861 -1.918 -0.592 1.00 86.62 109 VAL A CA 1
ATOM 838 C C . VAL A 1 109 ? 4.337 -2.178 0.841 1.00 86.62 109 VAL A C 1
ATOM 840 O O . VAL A 1 109 ? 4.525 -1.222 1.595 1.00 86.62 109 VAL A O 1
ATOM 843 N N . ILE A 1 110 ? 4.533 -3.448 1.206 1.00 86.31 110 ILE A N 1
ATOM 844 C CA . ILE A 1 110 ? 4.959 -3.904 2.536 1.00 86.31 110 ILE A CA 1
ATOM 845 C C . ILE A 1 110 ? 5.878 -5.126 2.405 1.00 86.31 110 ILE A C 1
ATOM 847 O O . ILE A 1 110 ? 5.741 -5.902 1.458 1.00 86.31 110 ILE A O 1
ATOM 851 N N . SER A 1 111 ? 6.827 -5.284 3.327 1.00 85.19 111 SER A N 1
ATOM 852 C CA . SER A 1 111 ? 7.738 -6.426 3.384 1.00 85.19 111 SER A CA 1
ATOM 853 C C . SER A 1 111 ? 7.013 -7.710 3.786 1.00 85.19 111 SER A C 1
ATOM 855 O O . SER A 1 111 ? 5.913 -7.691 4.340 1.00 85.19 111 SER A O 1
ATOM 857 N N . GLU A 1 112 ? 7.662 -8.847 3.534 1.00 82.75 112 GLU A N 1
ATOM 858 C CA . GLU A 1 112 ? 7.144 -10.182 3.858 1.00 82.75 112 GLU A CA 1
ATOM 859 C C . GLU A 1 112 ? 6.740 -10.342 5.331 1.00 82.75 112 GLU A C 1
ATOM 861 O O . GLU A 1 112 ? 5.753 -11.011 5.631 1.00 82.75 112 GLU A O 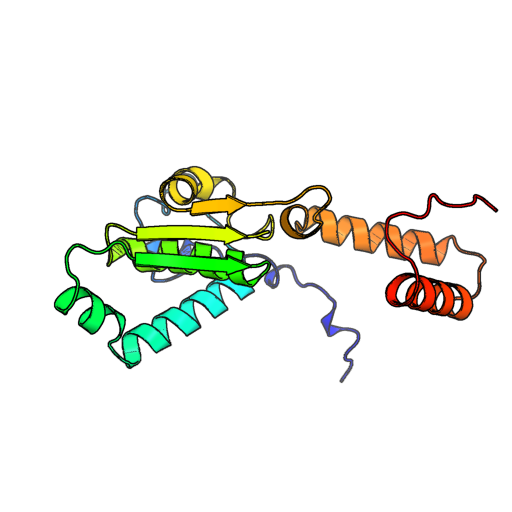1
ATOM 866 N N . ASN A 1 113 ? 7.438 -9.661 6.241 1.00 82.94 113 ASN A N 1
ATOM 867 C CA . ASN A 1 113 ? 7.165 -9.716 7.673 1.00 82.94 113 ASN A CA 1
ATOM 868 C C . ASN A 1 113 ? 5.795 -9.121 8.041 1.00 82.94 113 ASN A C 1
ATOM 870 O O . ASN A 1 113 ? 5.169 -9.586 8.987 1.00 82.94 113 ASN A O 1
ATOM 874 N N . GLY A 1 114 ? 5.285 -8.157 7.266 1.00 84.69 114 GLY A N 1
ATOM 875 C CA . GLY A 1 114 ? 3.956 -7.568 7.465 1.00 84.69 114 GLY A CA 1
ATOM 876 C C . GLY A 1 114 ? 2.830 -8.274 6.700 1.00 84.69 114 GLY A C 1
ATOM 877 O O . GLY A 1 114 ? 1.681 -7.817 6.726 1.00 84.69 114 GLY A O 1
ATOM 878 N N . LEU A 1 115 ? 3.131 -9.363 5.984 1.00 86.00 115 LEU A N 1
ATOM 879 C CA . LEU A 1 115 ? 2.186 -10.015 5.078 1.00 86.00 115 LEU A CA 1
ATOM 880 C C . LEU A 1 115 ? 1.009 -10.654 5.818 1.00 86.00 115 LEU A C 1
ATOM 882 O O . LEU A 1 115 ? -0.134 -10.470 5.403 1.00 86.00 115 LEU A O 1
ATOM 886 N N . GLU A 1 116 ? 1.277 -11.375 6.909 1.00 89.56 116 GLU A N 1
ATOM 887 C CA . GLU A 1 116 ? 0.248 -12.100 7.665 1.00 89.56 116 GLU A CA 1
ATOM 888 C C . GLU A 1 116 ? -0.848 -11.153 8.164 1.00 89.56 116 GLU A C 1
ATOM 890 O O . GLU A 1 116 ? -2.041 -11.442 8.065 1.00 89.56 116 GLU A O 1
ATOM 895 N N . GLU A 1 117 ? -0.451 -9.987 8.666 1.00 90.19 117 GLU A N 1
ATOM 896 C CA . GLU A 1 117 ? -1.400 -8.993 9.145 1.00 90.19 117 GLU A CA 1
ATOM 897 C C . GLU A 1 117 ? -2.118 -8.294 7.987 1.00 90.19 117 GLU A C 1
ATOM 899 O O . GLU A 1 117 ? -3.329 -8.090 8.045 1.00 90.19 117 GLU A O 1
ATOM 904 N N . THR A 1 118 ? -1.410 -7.987 6.899 1.00 91.81 118 THR A N 1
ATOM 905 C CA . THR A 1 118 ? -1.998 -7.343 5.714 1.00 91.81 118 THR A CA 1
ATOM 906 C C . THR A 1 118 ? -3.073 -8.215 5.059 1.00 91.81 118 THR A C 1
ATOM 908 O O . THR A 1 118 ? -4.134 -7.711 4.686 1.00 91.81 118 THR A O 1
ATOM 911 N N . GLN A 1 119 ? -2.854 -9.531 4.981 1.00 93.69 119 GLN A N 1
ATOM 912 C CA . GLN A 1 119 ? -3.796 -10.491 4.390 1.00 93.69 119 GLN A CA 1
ATOM 913 C C . GLN A 1 119 ? -5.158 -10.539 5.098 1.00 93.69 119 GLN A C 1
ATOM 915 O O . GLN A 1 119 ? -6.152 -10.909 4.478 1.00 93.69 119 GLN A O 1
ATOM 920 N N . LYS A 1 120 ? -5.235 -10.139 6.374 1.00 94.44 120 LYS A N 1
ATOM 921 C CA . LYS A 1 120 ? -6.496 -10.125 7.138 1.00 94.44 120 LYS A CA 1
ATOM 922 C C . LYS A 1 120 ? -7.449 -9.021 6.679 1.00 94.44 120 LYS A C 1
ATOM 924 O O . LYS A 1 120 ? -8.659 -9.160 6.842 1.00 94.44 120 LYS A O 1
ATOM 929 N N . PHE A 1 121 ? -6.916 -7.932 6.121 1.00 95.62 121 PHE A N 1
ATOM 930 C CA . PHE A 1 121 ? -7.696 -6.738 5.779 1.00 95.62 121 PHE A CA 1
ATOM 931 C C . PHE A 1 121 ? -7.731 -6.441 4.283 1.00 95.62 121 PHE A C 1
ATOM 933 O O . PHE A 1 121 ? -8.642 -5.747 3.839 1.00 95.62 121 PHE A O 1
ATOM 940 N N . VAL A 1 122 ? -6.755 -6.919 3.506 1.00 97.00 122 VAL A N 1
ATOM 941 C CA . VAL A 1 122 ? -6.549 -6.489 2.118 1.00 97.00 122 VAL A CA 1
ATOM 942 C C . VAL A 1 122 ? -6.842 -7.609 1.132 1.00 97.00 122 VAL A C 1
ATOM 944 O O . VAL A 1 122 ? -6.233 -8.674 1.173 1.00 97.00 122 VAL A O 1
ATOM 947 N N . PHE A 1 123 ? -7.729 -7.319 0.183 1.00 96.88 123 PHE A N 1
ATOM 948 C CA . PHE A 1 123 ? -8.002 -8.148 -0.978 1.00 96.88 123 PHE A CA 1
ATOM 949 C C . PHE A 1 123 ? -7.431 -7.490 -2.237 1.00 96.88 123 PHE A C 1
ATOM 951 O O . PHE A 1 123 ? -7.875 -6.413 -2.642 1.00 96.88 123 PHE A O 1
ATOM 958 N N . SER A 1 124 ? -6.452 -8.143 -2.860 1.00 94.69 124 SER A N 1
ATOM 959 C CA . SER A 1 124 ? -5.767 -7.630 -4.050 1.00 94.69 124 SER A CA 1
ATOM 960 C C . SER A 1 124 ? -6.299 -8.269 -5.333 1.00 94.69 124 SER A C 1
ATOM 962 O O . SER A 1 124 ? -6.420 -9.489 -5.420 1.00 94.69 124 SER A O 1
ATOM 964 N N . VAL A 1 125 ? -6.559 -7.452 -6.354 1.00 95.00 125 VAL A N 1
ATOM 965 C CA . VAL A 1 125 ? -7.035 -7.867 -7.683 1.00 95.00 125 VAL A CA 1
ATOM 966 C C . VAL A 1 125 ? -5.991 -7.493 -8.723 1.00 95.00 125 VAL A C 1
ATOM 968 O O . VAL A 1 125 ? -5.524 -6.363 -8.731 1.00 95.00 125 VAL A O 1
ATOM 971 N N . TYR A 1 126 ? -5.642 -8.405 -9.624 1.00 92.31 126 TYR A N 1
ATOM 972 C CA . TYR A 1 126 ? -4.713 -8.159 -10.733 1.00 92.31 126 TYR 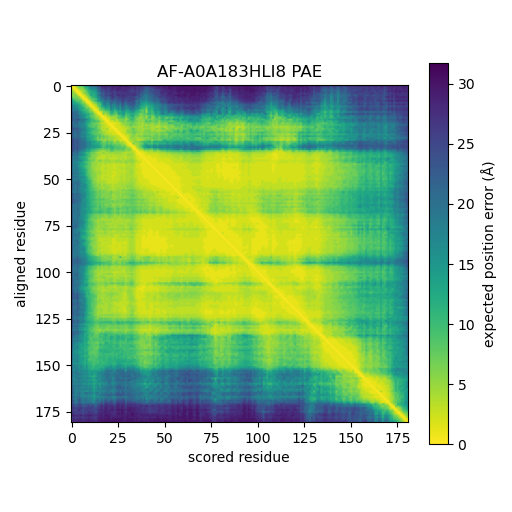A CA 1
ATOM 973 C C . TYR A 1 126 ? -5.223 -8.845 -12.006 1.00 92.31 126 TYR A C 1
ATOM 975 O O . TYR A 1 126 ? -5.948 -9.838 -11.931 1.00 92.31 126 TYR A O 1
ATOM 983 N N . ILE A 1 127 ? -4.868 -8.310 -13.179 1.00 89.81 127 ILE A N 1
ATOM 984 C CA . ILE A 1 127 ? -5.328 -8.805 -14.487 1.00 89.81 127 ILE A CA 1
ATOM 985 C C . ILE A 1 127 ? -4.130 -9.142 -15.377 1.00 89.81 127 ILE A C 1
ATOM 987 O O . ILE A 1 127 ? -3.320 -8.274 -15.686 1.00 89.81 127 ILE A O 1
ATOM 991 N N . GLY A 1 128 ? -4.060 -10.402 -15.824 1.00 90.62 128 GLY A N 1
ATOM 992 C CA . GLY A 1 128 ? -3.127 -10.879 -16.852 1.00 90.62 128 GLY A CA 1
ATOM 993 C C . GLY A 1 128 ? -1.686 -10.393 -16.671 1.00 90.62 128 GLY A C 1
ATOM 994 O O . GLY A 1 128 ? -1.098 -10.486 -15.590 1.00 90.62 128 GLY A O 1
ATOM 995 N N . ASP A 1 129 ? -1.140 -9.820 -17.742 1.00 87.12 129 ASP A N 1
ATOM 996 C CA . ASP A 1 129 ? 0.220 -9.291 -17.792 1.00 87.12 129 ASP A CA 1
ATOM 997 C C . ASP A 1 129 ? 0.320 -7.838 -17.294 1.00 87.12 129 ASP A C 1
ATOM 999 O O . ASP A 1 129 ? 1.126 -7.045 -17.775 1.00 87.12 129 ASP A O 1
ATOM 1003 N N . ASP A 1 130 ? -0.327 -7.518 -16.171 1.00 87.19 130 ASP A N 1
ATOM 1004 C CA . ASP A 1 130 ? -0.170 -6.234 -15.464 1.00 87.19 130 ASP A CA 1
ATOM 1005 C C . ASP A 1 130 ? 1.196 -6.051 -14.774 1.00 87.19 130 ASP A C 1
ATOM 1007 O O . ASP A 1 130 ? 1.518 -6.719 -13.791 1.00 87.19 130 ASP A O 1
ATOM 1011 N N . ILE A 1 131 ? 2.027 -5.148 -15.300 1.00 83.12 131 ILE A N 1
ATOM 1012 C CA . ILE A 1 131 ? 3.388 -4.906 -14.807 1.00 83.12 131 ILE A CA 1
ATOM 1013 C C . ILE A 1 131 ? 3.430 -4.392 -13.361 1.00 83.12 131 ILE A C 1
ATOM 1015 O O . ILE A 1 131 ? 4.426 -4.630 -12.682 1.00 83.12 131 ILE A O 1
ATOM 1019 N N . VAL A 1 132 ? 2.380 -3.721 -12.872 1.00 86.19 132 VAL A N 1
ATOM 1020 C CA . VAL A 1 132 ? 2.420 -2.969 -11.608 1.00 86.19 132 VAL A CA 1
ATOM 1021 C C . VAL A 1 132 ? 2.655 -3.877 -10.391 1.00 86.19 132 VAL A C 1
ATOM 1023 O O . VAL A 1 132 ? 3.615 -3.614 -9.662 1.00 86.19 132 VAL A O 1
ATOM 1026 N N . PRO A 1 133 ? 1.918 -4.988 -10.190 1.00 84.94 133 PRO A N 1
ATOM 1027 C CA . PRO A 1 133 ? 2.217 -5.950 -9.124 1.00 84.94 133 PRO A CA 1
ATOM 1028 C C . PRO A 1 133 ? 3.611 -6.581 -9.194 1.00 84.94 133 PRO A C 1
ATOM 1030 O O . PRO A 1 133 ? 4.104 -7.100 -8.198 1.00 84.94 133 PRO A O 1
ATOM 1033 N N . ARG A 1 134 ? 4.266 -6.539 -10.359 1.00 80.56 134 ARG A N 1
ATOM 1034 C CA . ARG A 1 134 ? 5.610 -7.099 -10.579 1.00 80.56 134 ARG A CA 1
ATOM 1035 C C . ARG A 1 134 ? 6.724 -6.065 -10.432 1.00 80.56 134 ARG A C 1
ATOM 1037 O O . ARG A 1 134 ? 7.906 -6.421 -10.496 1.00 80.56 134 ARG A O 1
ATOM 1044 N N . LEU A 1 135 ? 6.371 -4.798 -10.213 1.00 72.38 135 LEU A N 1
ATOM 1045 C CA . LEU A 1 135 ? 7.328 -3.764 -9.849 1.00 72.38 135 LEU A CA 1
ATOM 1046 C C . LEU A 1 135 ? 7.836 -4.033 -8.430 1.00 72.38 135 LEU A C 1
ATOM 1048 O O . LEU A 1 135 ? 7.104 -3.941 -7.447 1.00 72.38 135 LEU A O 1
ATOM 1052 N N . SER A 1 136 ? 9.121 -4.354 -8.349 1.00 71.94 136 SER A N 1
ATOM 1053 C CA . SER A 1 136 ? 9.906 -4.416 -7.121 1.00 71.94 136 SER A CA 1
ATOM 1054 C C . SER A 1 136 ? 11.193 -3.626 -7.340 1.00 71.94 136 SER A C 1
ATOM 1056 O O . SER A 1 136 ? 11.577 -3.391 -8.489 1.00 71.94 136 SER A O 1
ATOM 1058 N N . TYR A 1 137 ? 11.889 -3.251 -6.265 1.00 70.00 137 TYR A N 1
ATOM 1059 C CA . TYR A 1 137 ? 13.219 -2.644 -6.378 1.00 70.00 137 TYR A CA 1
ATOM 1060 C C . TYR A 1 137 ? 14.138 -3.479 -7.277 1.00 70.00 137 TYR A C 1
ATOM 1062 O O . TYR A 1 137 ? 14.752 -2.960 -8.205 1.00 70.00 137 TYR A O 1
ATOM 1070 N N . GLN A 1 138 ? 14.154 -4.798 -7.068 1.00 71.81 138 GLN A N 1
ATOM 1071 C CA . GLN A 1 138 ? 14.954 -5.725 -7.864 1.00 71.81 138 GLN A CA 1
ATOM 1072 C C . GLN A 1 138 ? 14.545 -5.700 -9.341 1.00 71.81 138 GLN A C 1
ATOM 1074 O O . GLN A 1 138 ? 15.412 -5.636 -10.211 1.00 71.81 138 GLN A O 1
ATOM 1079 N N . THR A 1 139 ? 13.240 -5.690 -9.635 1.00 72.50 139 THR A N 1
ATOM 1080 C CA . THR A 1 139 ? 12.728 -5.627 -11.012 1.00 72.50 139 THR A CA 1
ATOM 1081 C C . THR A 1 139 ? 13.107 -4.310 -11.689 1.00 72.50 139 THR A C 1
ATOM 1083 O O . THR A 1 139 ? 13.541 -4.321 -12.838 1.00 72.50 139 THR A O 1
ATOM 1086 N N . VAL A 1 140 ? 12.984 -3.177 -10.991 1.00 75.12 140 VAL A N 1
ATOM 1087 C CA . VAL A 1 140 ? 13.317 -1.847 -11.527 1.00 75.12 140 VAL A CA 1
ATOM 1088 C C . VAL A 1 140 ? 14.824 -1.698 -11.725 1.00 75.12 140 VAL A C 1
ATOM 1090 O O . VAL A 1 140 ? 15.258 -1.221 -12.772 1.00 75.12 140 VAL A O 1
ATOM 1093 N N . CYS A 1 141 ? 15.638 -2.152 -10.771 1.00 78.56 141 CYS A N 1
ATOM 1094 C CA . CYS A 1 141 ? 17.092 -2.158 -10.901 1.00 78.56 141 CYS A CA 1
ATOM 1095 C C . CYS A 1 141 ? 17.538 -3.038 -12.066 1.00 78.56 141 CYS A C 1
ATOM 1097 O O . CYS A 1 141 ? 18.334 -2.592 -12.890 1.00 78.56 141 CYS A O 1
ATOM 1099 N N . LYS A 1 142 ? 16.985 -4.248 -12.186 1.00 82.38 142 LYS A N 1
ATOM 1100 C CA . LYS A 1 142 ? 17.252 -5.133 -13.321 1.00 82.38 142 LYS A CA 1
ATOM 1101 C C . LYS A 1 142 ? 16.858 -4.477 -14.642 1.00 82.38 142 LYS A C 1
ATOM 1103 O O . LYS A 1 142 ? 17.689 -4.404 -15.537 1.00 82.38 142 LYS A O 1
ATOM 1108 N N . LEU A 1 143 ? 15.655 -3.909 -14.728 1.00 81.81 143 LEU A N 1
ATOM 1109 C CA . LEU A 1 143 ? 15.200 -3.176 -15.909 1.00 81.81 143 LEU A CA 1
ATOM 1110 C C . LEU A 1 143 ? 16.153 -2.025 -16.261 1.00 81.81 143 LEU A C 1
ATOM 1112 O O . LEU A 1 143 ? 16.502 -1.852 -17.424 1.00 81.81 143 LEU A O 1
ATOM 1116 N N . LYS A 1 144 ? 16.622 -1.263 -15.265 1.00 83.69 144 LYS A N 1
ATOM 1117 C CA . LYS A 1 144 ? 17.616 -0.199 -15.456 1.00 83.69 144 LYS A CA 1
ATOM 1118 C C . LYS A 1 144 ? 18.903 -0.752 -16.073 1.00 83.69 144 LYS A C 1
ATOM 1120 O O . LYS A 1 144 ? 19.376 -0.205 -17.068 1.00 83.69 144 LYS A O 1
ATOM 1125 N N . TYR A 1 145 ? 19.460 -1.826 -15.511 1.00 86.19 145 TYR A N 1
ATOM 1126 C CA . TYR A 1 145 ? 20.667 -2.459 -16.048 1.00 86.19 145 TYR A CA 1
ATOM 1127 C C . TYR A 1 145 ? 20.449 -2.994 -17.465 1.00 86.19 145 TYR A C 1
ATOM 1129 O O . TYR A 1 145 ? 21.262 -2.709 -18.340 1.00 86.19 145 TYR A O 1
ATOM 1137 N N . ASP A 1 146 ? 19.336 -3.680 -17.715 1.00 85.75 146 ASP A N 1
ATOM 1138 C CA . ASP A 1 146 ? 19.000 -4.247 -19.022 1.00 85.75 146 ASP A CA 1
ATOM 1139 C C . ASP A 1 146 ? 18.860 -3.149 -20.089 1.00 85.75 146 ASP A C 1
ATOM 1141 O O . ASP A 1 146 ? 19.369 -3.290 -21.204 1.00 85.75 146 ASP A O 1
ATOM 1145 N N . VAL A 1 147 ? 18.245 -2.011 -19.742 1.00 85.69 147 VAL A N 1
ATOM 1146 C CA . VAL A 1 147 ? 18.143 -0.836 -20.622 1.00 85.69 147 VAL A CA 1
ATOM 1147 C C . VAL A 1 147 ? 19.521 -0.238 -20.907 1.00 85.69 147 VAL A C 1
ATOM 1149 O O . VAL A 1 147 ? 19.836 0.027 -22.068 1.00 85.69 147 VAL A O 1
ATOM 1152 N N . ILE A 1 148 ? 20.365 -0.046 -19.887 1.00 86.31 148 ILE A N 1
ATOM 1153 C CA . ILE A 1 148 ? 21.719 0.507 -20.066 1.00 86.31 148 ILE A CA 1
ATOM 1154 C C . ILE A 1 148 ? 22.568 -0.422 -20.938 1.00 86.31 148 ILE A C 1
ATOM 1156 O O . ILE A 1 148 ? 23.210 0.048 -21.878 1.00 86.31 148 ILE A O 1
ATOM 1160 N N . MET A 1 149 ? 22.547 -1.728 -20.669 1.00 87.25 149 MET A N 1
ATOM 1161 C CA . MET A 1 149 ? 23.280 -2.719 -21.458 1.00 87.25 149 MET A CA 1
ATOM 1162 C C . MET A 1 149 ? 22.789 -2.747 -22.904 1.00 87.25 149 MET A C 1
ATOM 1164 O O . MET A 1 149 ? 23.597 -2.693 -23.828 1.00 87.25 149 MET A O 1
ATOM 1168 N N . SER A 1 150 ? 21.472 -2.727 -23.121 1.00 84.31 150 SER A N 1
ATOM 1169 C CA . SER A 1 150 ? 20.891 -2.676 -24.468 1.00 84.31 150 SER A CA 1
ATOM 1170 C C . SER A 1 150 ? 21.304 -1.414 -25.228 1.00 84.31 150 SER A C 1
ATOM 1172 O O . SER A 1 150 ? 21.593 -1.475 -26.422 1.00 84.31 150 SER A O 1
ATOM 1174 N N . LEU A 1 151 ? 21.378 -0.265 -24.548 1.00 82.69 151 LEU A N 1
ATOM 1175 C CA . LEU A 1 151 ? 21.855 0.987 -25.138 1.00 82.69 151 LEU A CA 1
ATOM 1176 C C . LEU A 1 151 ? 23.357 0.954 -25.450 1.00 82.69 151 LEU A C 1
ATOM 1178 O O . LEU A 1 151 ? 23.759 1.501 -26.473 1.00 82.69 151 LEU A O 1
ATOM 1182 N N . ALA A 1 152 ? 24.171 0.325 -24.599 1.00 84.19 152 ALA A N 1
ATOM 1183 C CA . ALA A 1 152 ? 25.615 0.197 -24.794 1.00 84.19 152 ALA A CA 1
ATOM 1184 C C . ALA A 1 152 ? 25.968 -0.768 -25.938 1.00 84.19 152 ALA A C 1
ATOM 1186 O O . ALA A 1 152 ? 26.876 -0.495 -26.718 1.00 84.19 152 ALA A O 1
ATOM 1187 N N . CYS A 1 153 ? 25.232 -1.874 -26.065 1.00 83.62 153 CYS A N 1
ATOM 1188 C CA . CYS A 1 153 ? 25.430 -2.868 -27.120 1.00 83.62 153 CYS A CA 1
ATOM 1189 C C . CYS A 1 153 ? 24.748 -2.495 -28.448 1.00 83.62 153 CYS A C 1
ATOM 1191 O O . CYS A 1 153 ? 24.989 -3.138 -29.471 1.00 83.62 153 CYS A O 1
ATOM 1193 N N . SER A 1 154 ? 23.884 -1.477 -28.463 1.00 81.06 154 SER A N 1
ATOM 1194 C CA . SER A 1 154 ? 23.160 -1.078 -29.666 1.00 81.06 154 SER A CA 1
ATOM 1195 C C . SER A 1 154 ? 24.023 -0.230 -30.603 1.00 81.06 154 SER A C 1
ATOM 1197 O O . SER A 1 154 ? 24.307 0.934 -30.332 1.00 81.06 154 SER A O 1
ATOM 1199 N N . ASN A 1 155 ? 24.289 -0.759 -31.799 1.00 80.88 155 ASN A N 1
ATOM 1200 C CA . ASN A 1 155 ? 24.854 -0.002 -32.926 1.00 80.88 155 ASN A CA 1
ATOM 1201 C C . ASN A 1 155 ? 23.832 0.911 -33.639 1.00 80.88 155 ASN A C 1
ATOM 1203 O O . ASN A 1 155 ? 24.165 1.581 -34.617 1.00 80.88 155 ASN A O 1
ATOM 1207 N N . SER A 1 156 ? 22.572 0.939 -33.189 1.00 80.00 156 SER A N 1
ATOM 1208 C CA . SER A 1 156 ? 21.555 1.837 -33.743 1.00 80.00 156 SER A CA 1
ATOM 1209 C C . SER A 1 156 ? 21.663 3.242 -33.144 1.00 80.00 156 SER A C 1
ATOM 1211 O O . SER A 1 156 ? 21.785 3.381 -31.924 1.00 80.00 156 SER A O 1
ATOM 1213 N N . PRO A 1 157 ? 21.540 4.306 -33.958 1.00 81.75 157 PRO A N 1
ATOM 1214 C CA . PRO A 1 157 ? 21.560 5.666 -33.442 1.00 81.75 157 PRO A CA 1
ATOM 1215 C C . PRO A 1 157 ? 20.361 5.916 -32.512 1.00 81.75 157 PRO A C 1
ATOM 1217 O O . PRO A 1 157 ? 19.222 5.570 -32.835 1.00 81.75 157 PRO A O 1
ATOM 1220 N N . LYS A 1 158 ? 20.615 6.552 -31.359 1.00 77.69 158 LYS A N 1
ATOM 1221 C CA . LYS A 1 158 ? 19.658 6.709 -30.242 1.00 77.69 158 LYS A CA 1
ATOM 1222 C C . LYS A 1 158 ? 18.317 7.325 -30.654 1.00 77.69 158 LYS A C 1
ATOM 1224 O O . LYS A 1 158 ? 17.274 6.883 -30.179 1.00 77.69 158 LYS A O 1
ATOM 1229 N N . TYR A 1 159 ? 18.327 8.289 -31.580 1.00 80.25 159 TYR A N 1
ATOM 1230 C CA . TYR A 1 159 ? 17.100 8.920 -32.079 1.00 80.25 159 TYR A CA 1
ATOM 1231 C C . TYR A 1 159 ? 16.163 7.905 -32.752 1.00 80.25 159 TYR A C 1
ATOM 1233 O O . TYR A 1 159 ? 14.953 7.996 -32.590 1.00 80.25 159 TYR A O 1
ATOM 1241 N N . LYS A 1 160 ? 16.707 6.900 -33.455 1.00 81.19 160 LYS A N 1
ATOM 1242 C CA . LYS A 1 160 ? 15.923 5.868 -34.148 1.00 81.19 160 LYS A CA 1
ATOM 1243 C C . LYS A 1 160 ? 15.252 4.916 -33.159 1.00 81.19 160 LYS A C 1
ATOM 1245 O O . LYS A 1 160 ? 14.122 4.501 -33.396 1.00 81.19 160 LYS A O 1
ATOM 1250 N N . ILE A 1 161 ? 15.930 4.599 -32.054 1.00 79.00 161 ILE A N 1
ATOM 1251 C CA . ILE A 1 161 ? 15.385 3.787 -30.955 1.00 79.00 161 ILE A CA 1
ATOM 1252 C C . ILE A 1 161 ? 14.260 4.552 -30.252 1.00 79.00 161 ILE A C 1
ATOM 1254 O O . ILE A 1 161 ? 13.167 4.016 -30.105 1.00 79.00 161 ILE A O 1
ATOM 1258 N N . LEU A 1 162 ? 14.497 5.819 -29.894 1.00 78.88 162 LEU A N 1
ATOM 1259 C CA . LEU A 1 162 ? 13.509 6.678 -29.233 1.00 78.88 162 LEU A CA 1
ATOM 1260 C C . LEU A 1 162 ? 12.269 6.913 -30.101 1.00 78.88 162 LEU A C 1
ATOM 1262 O O . LEU A 1 162 ? 11.159 6.707 -29.626 1.00 78.88 162 LEU A O 1
ATOM 1266 N N . LEU A 1 163 ? 12.441 7.269 -31.379 1.00 81.62 163 LEU A N 1
ATOM 1267 C CA . LEU A 1 163 ? 11.325 7.456 -32.314 1.00 81.62 163 LEU A CA 1
ATOM 1268 C C . LEU A 1 163 ? 10.528 6.164 -32.520 1.00 81.62 163 LEU A C 1
ATOM 1270 O O . LEU A 1 163 ? 9.302 6.212 -32.529 1.00 81.62 163 LEU A O 1
ATOM 1274 N N . ARG A 1 164 ? 11.193 5.004 -32.636 1.00 79.31 164 ARG A N 1
ATOM 1275 C CA . ARG A 1 164 ? 10.503 3.705 -32.724 1.00 79.31 164 ARG A CA 1
ATOM 1276 C C . ARG A 1 164 ? 9.766 3.352 -31.434 1.00 79.31 164 ARG A C 1
ATOM 1278 O O . ARG A 1 164 ? 8.655 2.844 -31.516 1.00 79.31 164 ARG A O 1
ATOM 1285 N N . GLY A 1 165 ? 10.357 3.617 -30.271 1.00 77.88 165 GLY A N 1
ATOM 1286 C CA . GLY A 1 165 ? 9.730 3.385 -28.969 1.00 77.88 165 GLY A CA 1
ATOM 1287 C C . GLY A 1 165 ? 8.497 4.262 -28.761 1.00 77.88 165 GLY A C 1
ATOM 1288 O O . GLY A 1 165 ? 7.441 3.742 -28.416 1.00 77.88 165 GLY A O 1
ATOM 1289 N N . LEU A 1 166 ? 8.600 5.563 -29.057 1.00 78.12 166 LEU A N 1
ATOM 1290 C CA . LEU A 1 166 ? 7.477 6.503 -28.996 1.00 78.12 166 LEU A CA 1
ATOM 1291 C C . LEU A 1 166 ? 6.371 6.100 -29.976 1.00 78.12 166 LEU A C 1
ATOM 1293 O O . LEU A 1 166 ? 5.197 6.085 -29.623 1.00 78.12 166 LEU A O 1
ATOM 1297 N N . TYR A 1 167 ? 6.757 5.709 -31.194 1.00 80.31 167 TYR A N 1
ATOM 1298 C CA . TYR A 1 167 ? 5.814 5.215 -32.188 1.00 80.31 167 TYR A CA 1
ATOM 1299 C C . TYR A 1 167 ? 5.101 3.948 -31.707 1.00 80.31 167 TYR A C 1
ATOM 1301 O O . TYR A 1 167 ? 3.884 3.855 -31.828 1.00 80.31 167 TYR A O 1
ATOM 1309 N N . ARG A 1 168 ? 5.820 2.992 -31.101 1.00 76.56 168 ARG A N 1
ATOM 1310 C CA . ARG A 1 168 ? 5.189 1.786 -30.550 1.00 76.56 168 ARG A CA 1
ATOM 1311 C C . ARG A 1 168 ? 4.268 2.092 -29.368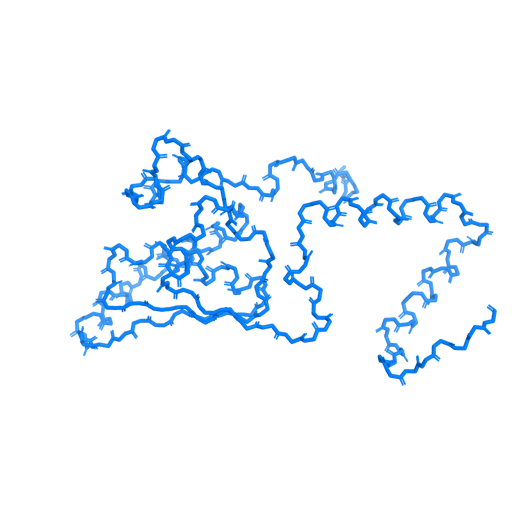 1.00 76.56 168 ARG A C 1
ATOM 1313 O O . ARG A 1 168 ? 3.156 1.583 -29.335 1.00 76.56 168 ARG A O 1
ATOM 1320 N N . LEU A 1 169 ? 4.685 2.955 -28.445 1.00 74.75 169 LEU A N 1
ATOM 1321 C CA . LEU A 1 169 ? 3.872 3.363 -27.292 1.00 74.75 169 LEU A CA 1
ATOM 1322 C C . LEU A 1 169 ? 2.582 4.083 -27.701 1.00 74.75 169 LEU A C 1
ATOM 1324 O O . LEU A 1 169 ? 1.544 3.871 -27.083 1.00 74.75 169 LEU A O 1
ATOM 1328 N N . CYS A 1 170 ? 2.642 4.931 -28.728 1.00 77.19 170 CYS A N 1
ATOM 1329 C CA . CYS A 1 170 ? 1.491 5.717 -29.166 1.00 77.19 170 CYS A CA 1
ATOM 1330 C C . CYS A 1 170 ? 0.611 4.998 -30.200 1.00 77.19 170 CYS A C 1
ATOM 1332 O O . CYS A 1 170 ? -0.566 5.333 -30.309 1.00 77.19 170 CYS A O 1
ATOM 1334 N N . PHE A 1 171 ? 1.159 4.051 -30.971 1.00 73.75 171 PHE A N 1
ATOM 1335 C CA . PHE A 1 171 ? 0.491 3.524 -32.169 1.00 73.75 171 PHE A CA 1
ATOM 1336 C C . PHE A 1 171 ? 0.548 1.997 -32.342 1.00 73.75 171 PHE A C 1
ATOM 1338 O O . PHE A 1 171 ? 0.026 1.497 -33.335 1.00 73.75 171 PHE A O 1
ATOM 1345 N N . SER A 1 172 ? 1.152 1.226 -31.428 1.00 58.88 172 SER A N 1
ATOM 1346 C CA . SER A 1 172 ? 1.099 -0.247 -31.486 1.00 58.88 172 SER A CA 1
ATOM 1347 C C . SER A 1 172 ? 0.043 -0.805 -30.538 1.00 58.88 172 SER A C 1
ATOM 1349 O O . SER A 1 172 ? 0.068 -0.552 -29.336 1.00 58.88 172 SER A O 1
ATOM 1351 N N . HIS A 1 173 ? -0.883 -1.596 -31.081 1.00 53.62 173 HIS A N 1
ATOM 1352 C CA . HIS A 1 173 ? -1.845 -2.346 -30.280 1.00 53.62 173 HIS A CA 1
ATOM 1353 C C . HIS A 1 173 ? -1.206 -3.630 -29.721 1.00 53.62 173 HIS A C 1
ATOM 1355 O O . HIS A 1 173 ? -0.435 -4.278 -30.428 1.00 53.62 173 HIS A O 1
ATOM 1361 N N . PRO A 1 174 ? -1.570 -4.058 -28.497 1.00 55.22 174 PRO A N 1
ATOM 1362 C CA . PRO A 1 174 ? -0.975 -5.219 -27.822 1.00 55.22 174 PRO A CA 1
ATOM 1363 C C . PRO A 1 174 ? -1.239 -6.576 -28.505 1.00 55.22 174 PRO A C 1
ATOM 1365 O O . PRO A 1 174 ? -0.714 -7.589 -28.062 1.00 55.22 174 PRO A O 1
ATOM 1368 N N . TRP A 1 175 ? -2.041 -6.616 -29.574 1.00 54.28 175 TRP A N 1
ATOM 1369 C CA . TRP A 1 175 ? -2.475 -7.840 -30.263 1.00 54.28 175 TRP A CA 1
ATOM 1370 C C . TRP A 1 175 ? -1.933 -7.954 -31.697 1.00 54.28 175 TRP A C 1
ATOM 1372 O O . TRP A 1 175 ? -2.570 -8.545 -32.564 1.00 54.28 175 TRP A O 1
ATOM 1382 N N . GLN A 1 176 ? -0.781 -7.353 -31.997 1.00 50.69 176 GLN A N 1
ATOM 1383 C CA . GLN A 1 176 ? -0.065 -7.643 -33.240 1.00 50.69 176 GLN A CA 1
ATOM 1384 C C . GLN A 1 176 ? 1.193 -8.451 -32.911 1.00 50.69 176 GLN A C 1
ATOM 1386 O O . GLN A 1 176 ? 2.095 -7.903 -32.279 1.00 50.69 176 GLN A O 1
ATOM 1391 N N . PRO A 1 177 ? 1.261 -9.742 -33.292 1.00 50.62 177 PRO A N 1
ATOM 1392 C CA . PRO A 1 177 ? 2.472 -10.525 -33.102 1.00 50.62 177 PRO A CA 1
ATOM 1393 C C . PRO A 1 177 ? 3.605 -9.886 -33.906 1.00 50.62 177 PRO A C 1
ATOM 1395 O O . PRO A 1 177 ? 3.404 -9.482 -35.055 1.00 50.62 177 PRO A O 1
ATOM 1398 N N . ASP A 1 178 ? 4.777 -9.769 -33.280 1.00 55.69 178 ASP A N 1
ATOM 1399 C CA . ASP A 1 178 ? 5.966 -9.188 -33.891 1.00 55.69 178 ASP A CA 1
ATOM 1400 C C . ASP A 1 178 ? 6.232 -9.851 -35.250 1.00 55.69 178 ASP A C 1
ATOM 1402 O O .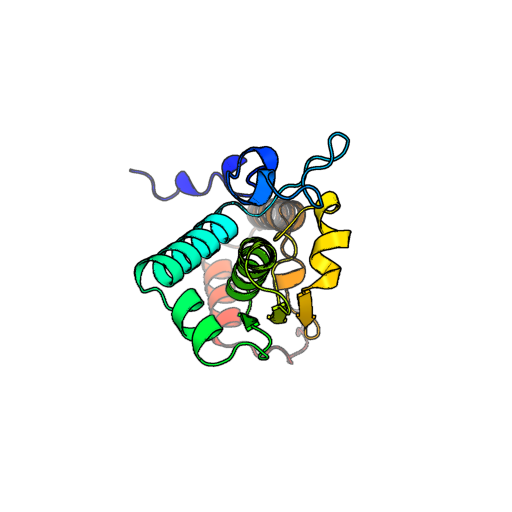 ASP A 1 178 ? 6.577 -11.032 -35.334 1.00 55.69 178 ASP A O 1
ATOM 1406 N N . GLN A 1 179 ? 6.105 -9.083 -36.336 1.00 45.00 179 GLN A N 1
ATOM 1407 C CA . GLN A 1 179 ? 6.795 -9.444 -37.565 1.00 45.00 179 GLN A CA 1
ATOM 1408 C C . GLN A 1 179 ? 8.283 -9.237 -37.304 1.00 45.00 179 GLN A C 1
ATOM 1410 O O . GLN A 1 179 ? 8.784 -8.112 -37.293 1.00 45.00 179 GLN A O 1
ATOM 1415 N N . VAL A 1 180 ? 8.955 -10.352 -37.026 1.00 41.50 180 VAL A N 1
ATOM 1416 C CA . VAL A 1 180 ? 10.408 -10.466 -37.009 1.00 41.50 180 VAL A CA 1
ATOM 1417 C C . VAL A 1 180 ? 10.920 -9.979 -38.367 1.00 41.50 180 VAL A C 1
ATOM 1419 O O . VAL A 1 180 ? 10.637 -10.592 -39.396 1.00 41.50 180 VAL A O 1
ATOM 1422 N N . LEU A 1 181 ? 11.634 -8.855 -38.353 1.00 33.50 181 LEU A N 1
ATOM 1423 C CA . LEU A 1 181 ? 12.485 -8.375 -39.440 1.00 33.50 181 LEU A CA 1
ATOM 1424 C C . LEU A 1 181 ? 13.906 -8.243 -38.905 1.00 33.50 181 LEU A C 1
ATOM 1426 O O . LEU A 1 181 ? 14.061 -7.585 -37.848 1.00 33.50 181 LEU A O 1
#

InterPro domains:
  IPR002921 Fungal lipase-type domain [PF01764] (33-138)
  IPR029058 Alpha/Beta hydrolase fold [G3DSA:3.40.50.1820] (1-162)
  IPR029058 Alpha/Beta hydrolase fold [SSF53474] (25-175)
  IPR052214 Diacylglycerol Lipase-Related [PTHR45792] (2-166)

Solvent-accessible surface area (backbone atoms only — not comparable to full-atom values): 10275 Å² total; per-residue (Å²): 139,63,87,73,66,73,68,62,75,52,82,72,65,61,48,36,52,33,79,75,35,88,68,53,43,69,32,73,84,48,49,42,100,90,42,84,25,36,28,21,33,66,38,48,52,54,19,48,54,51,50,51,51,38,55,77,68,42,48,61,62,53,45,46,72,76,42,71,89,56,67,49,73,35,60,26,53,33,73,44,7,32,18,23,47,49,33,42,66,67,41,49,86,84,38,80,57,53,39,24,45,19,33,35,28,42,50,48,43,55,34,81,69,37,40,75,61,46,60,77,36,47,49,76,46,79,62,90,91,54,61,45,44,62,40,34,71,67,49,51,52,49,50,52,50,54,52,51,50,51,60,72,72,45,89,64,61,66,67,59,55,51,52,50,49,52,46,41,75,76,71,55,67,98,84,62,82,81,79,88,126

Mean predicted aligned error: 10.37 Å

Sequence (181 aa):
MDAINDLSLDDEAFSIDVDQDPILCRDEKLDTPDKEVRVHCGMLRSARYVLEILRANRILEGLKMKYPDFTIVCCGHSLGAGVATLLTLLLKQSFSPIQCFAFSPPGCVISENGLEETQKFVFSVYIGDDIVPRLSYQTVCKLKYDVIMSLACSNSPKYKILLRGLYRLCFSHPWQPDQVL

pLDDT: mean 80.42, std 16.74, range [30.92, 98.12]

Foldseek 3Di:
DDPPVVPPPDVVQFWDWLCPPPQSVVVCLLPDPVDIKIFGPVLLVLLVVVVVVCVVVVVVVVCCVVPVPDEAEFEDEQSSLLNSLNNQSSCVVPDPPYAYERELYALRGMDPSCVVVSVVHYDYHYDDPRCRPVDDPVVVVVVVVVVVVCVVPDPDDPVVVVVVVVCCVVPNDPPDPDPDD

Nearest PDB structures (foldseek):
  5ap9-assembly2_B  TM=8.105E-01  e=1.594E-04  Thermomyces lanuginosus
  6o8v-assembly1_A  TM=8.078E-01  e=1.933E-04  Thermomyces lanuginosus
  3ngm-assembly2_B  TM=7.924E-01  e=1.402E-04  Fusarium graminearum
  5ap9-assembly1_A  TM=8.128E-01  e=2.500E-04  Thermomyces lanuginosus
  2ix9-assembly1_A  TM=7.193E-01  e=1.495E-04  Aspergillus niger

Organism: NCBI:txid387005